Protein AF-A0A9J6FBR8-F1 (afdb_monomer)

Mean predicted aligned error: 10.44 Å

Radius of gyration: 24.08 Å; Cα contacts (8 Å, |Δi|>4): 358; chains: 1; bounding box: 57×40×66 Å

Nearest PDB structures (foldseek):
  4nsp-assembly1_A  TM=4.304E-01  e=4.623E-02  Homo sapiens
  8wwc-assembly1_C  TM=2.914E-01  e=7.484E-02  synthetic construct
  6ozj-assembly1_A  TM=3.968E-01  e=1.846E-01  Mus musculus
  4pht-assembly3_Z  TM=5.207E-01  e=9.964E-01  Vibrio vulnificus CMCP6
  3zyy-assembly1_X  TM=3.516E-01  e=2.650E-01  Carboxydothermus hydrogenoformans

Foldseek 3Di:
DDPDPPLVVQLVQLVVVLVVQLQPQQEWEKAWDAFVPQLQKIKIFIAGSPPLDTPDIDMGGHNDRLLRQLLNVLVSQLRPPHAEYEYQQPSSVVCVVVVNHDPVSVVSVDPVRGHPDDHYYDHHHPPNDNPDDDGDSSNVSNVVVRHVVSCPPDPPPVPDDPPDDPPDDHDQDDPVSVVVRVQVVLQPDDQDDPPDDPVVNVQNSCVSNVNHDALVNCCVVPVVVRVDRDD

Solvent-accessible surface area (backbone atoms only — not comparable to full-atom values): 13214 Å² total; per-residue (Å²): 117,58,84,72,77,59,59,66,62,40,42,53,48,36,52,52,53,47,64,72,33,40,78,32,79,32,24,33,19,36,21,52,24,70,27,85,98,36,76,47,28,29,16,24,18,25,16,29,40,42,72,59,43,80,74,50,70,52,74,48,80,43,74,47,67,55,56,43,38,35,34,19,54,32,55,45,42,53,44,79,66,29,45,34,39,37,33,52,54,63,66,26,54,48,26,62,75,69,71,60,66,54,73,76,30,51,71,57,63,36,80,94,40,50,45,98,50,87,58,44,80,43,85,38,59,68,89,58,80,68,83,75,94,81,66,86,57,42,61,56,50,10,45,52,48,5,47,57,57,49,51,79,79,61,76,85,53,93,83,65,78,80,72,74,74,78,79,83,64,52,81,72,84,47,72,69,50,44,52,48,49,59,47,57,77,41,49,79,55,83,78,68,59,90,86,48,53,71,68,59,39,48,51,53,52,24,55,34,66,74,63,56,90,40,42,54,56,42,25,71,76,40,46,90,82,29,83,55,58,74,130

InterPro domains:
  IPR012337 Ribonuclease H-like superfamily [SSF53098] (18-148)

Structure (mmCIF, N/CA/C/O backbone):
data_AF-A0A9J6FBR8-F1
#
_entry.id   AF-A0A9J6FBR8-F1
#
loop_
_atom_site.group_PDB
_atom_site.id
_atom_site.type_symbol
_atom_site.label_atom_id
_atom_site.label_alt_id
_atom_site.label_comp_id
_atom_site.label_asym_id
_atom_site.label_entity_id
_atom_site.label_seq_id
_atom_site.pdbx_PDB_ins_code
_atom_site.Cartn_x
_atom_site.Cartn_y
_atom_site.Cartn_z
_atom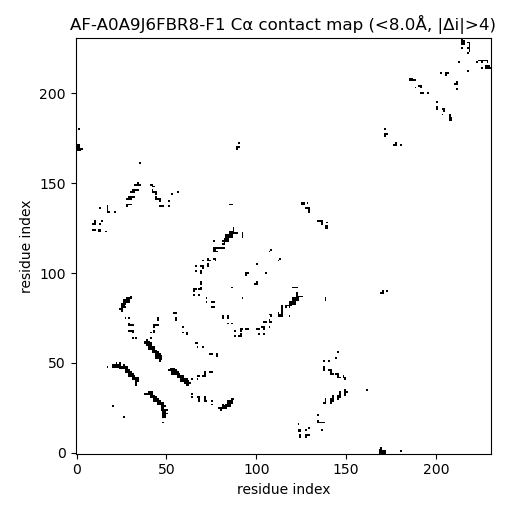_site.occupancy
_atom_site.B_iso_or_equiv
_atom_site.auth_seq_id
_atom_site.auth_comp_id
_atom_site.auth_asym_id
_atom_site.auth_atom_id
_atom_site.pdbx_PDB_model_num
ATOM 1 N N . MET A 1 1 ? 11.076 -0.217 -10.301 1.00 47.75 1 MET A N 1
ATOM 2 C CA . MET A 1 1 ? 10.394 1.039 -9.923 1.00 47.75 1 MET A CA 1
ATOM 3 C C . MET A 1 1 ? 9.786 1.623 -11.182 1.00 47.75 1 MET A C 1
ATOM 5 O O . MET A 1 1 ? 10.542 1.908 -12.102 1.00 47.75 1 MET A O 1
ATOM 9 N N . HIS A 1 2 ? 8.462 1.728 -11.270 1.00 46.81 2 HIS A N 1
ATOM 10 C CA . HIS A 1 2 ? 7.805 2.354 -12.417 1.00 46.81 2 HIS A CA 1
ATOM 11 C C . HIS A 1 2 ? 7.454 3.812 -12.080 1.00 46.81 2 HIS A C 1
ATOM 13 O O . HIS A 1 2 ? 6.849 4.066 -11.042 1.00 46.81 2 HIS A O 1
ATOM 19 N N . LEU A 1 3 ? 7.807 4.750 -12.966 1.00 52.56 3 LEU A N 1
ATOM 20 C CA . LEU A 1 3 ? 7.263 6.114 -13.002 1.00 52.56 3 LEU A CA 1
ATOM 21 C C . LEU A 1 3 ? 5.795 6.033 -13.424 1.00 52.56 3 LEU A C 1
ATOM 23 O O . LEU A 1 3 ? 5.514 5.906 -14.606 1.00 52.56 3 LEU A O 1
ATOM 27 N N . ASP A 1 4 ? 4.881 5.922 -12.465 1.00 59.00 4 ASP A N 1
ATOM 28 C CA . ASP A 1 4 ? 3.419 6.045 -12.586 1.00 59.00 4 ASP A CA 1
ATOM 29 C C . ASP A 1 4 ? 2.822 6.018 -14.014 1.00 59.00 4 ASP A C 1
ATOM 31 O O . ASP A 1 4 ? 2.411 7.037 -14.565 1.00 59.00 4 ASP A O 1
ATOM 35 N N . ALA A 1 5 ? 2.718 4.825 -14.617 1.00 61.69 5 ALA A N 1
ATOM 36 C CA . ALA A 1 5 ? 2.013 4.658 -15.889 1.00 61.69 5 ALA A CA 1
ATOM 37 C C . ALA A 1 5 ? 0.523 4.983 -15.721 1.00 61.69 5 ALA A C 1
ATOM 39 O O . ALA A 1 5 ? -0.111 4.581 -14.741 1.00 61.69 5 ALA A O 1
ATOM 40 N N . ASN A 1 6 ? -0.056 5.615 -16.745 1.00 74.19 6 ASN A N 1
ATOM 41 C CA . ASN A 1 6 ? -1.478 5.955 -16.838 1.00 74.19 6 ASN A CA 1
ATOM 42 C C . ASN A 1 6 ? -1.996 6.831 -15.673 1.00 74.19 6 ASN A C 1
ATOM 44 O O . ASN A 1 6 ? -2.926 6.414 -14.967 1.00 74.19 6 ASN A O 1
ATOM 48 N N . PRO A 1 7 ? -1.441 8.042 -15.470 1.00 77.19 7 PRO A N 1
ATOM 49 C CA . PRO A 1 7 ? -1.840 8.930 -14.375 1.00 77.19 7 PRO A CA 1
ATOM 50 C C . PRO A 1 7 ? -3.340 9.253 -14.402 1.00 77.19 7 PRO A C 1
ATOM 52 O O . PRO A 1 7 ? -4.002 9.197 -13.369 1.00 77.19 7 PRO A O 1
ATOM 55 N N . GLU A 1 8 ? -3.919 9.467 -15.585 1.00 80.31 8 GLU A N 1
ATOM 56 C CA . GLU A 1 8 ? -5.352 9.742 -15.749 1.00 80.31 8 GLU A CA 1
ATOM 57 C C . GLU A 1 8 ? -6.233 8.567 -15.317 1.00 80.31 8 GLU A C 1
ATOM 59 O O . GLU A 1 8 ? -7.215 8.745 -14.598 1.00 80.31 8 GLU A O 1
ATOM 64 N N . ARG A 1 9 ? -5.870 7.334 -15.698 1.00 81.81 9 ARG A N 1
ATOM 65 C CA . ARG A 1 9 ? -6.624 6.134 -15.296 1.00 81.81 9 ARG A CA 1
ATOM 66 C C . ARG A 1 9 ? -6.554 5.925 -13.789 1.00 81.81 9 ARG A C 1
ATOM 68 O O . ARG A 1 9 ? -7.549 5.533 -13.180 1.00 81.81 9 ARG A O 1
ATOM 75 N N . ARG A 1 10 ? -5.391 6.185 -13.186 1.00 82.00 10 ARG A N 1
ATOM 76 C CA . ARG A 1 10 ? -5.206 6.127 -11.732 1.00 82.00 10 ARG A CA 1
ATOM 77 C C . ARG A 1 10 ? -6.048 7.181 -11.029 1.00 82.00 10 ARG A C 1
ATOM 79 O O . ARG A 1 10 ? -6.769 6.834 -10.100 1.00 82.00 10 ARG A O 1
ATOM 86 N N . LEU A 1 11 ? -6.025 8.419 -11.512 1.00 83.69 11 LEU A N 1
ATOM 87 C CA . LEU A 1 11 ? -6.832 9.503 -10.965 1.00 83.69 11 LEU A CA 1
ATOM 88 C C . LEU A 1 11 ? -8.328 9.179 -11.048 1.00 83.69 11 LEU A C 1
ATOM 90 O O . LEU A 1 11 ? -9.036 9.270 -10.049 1.00 83.69 11 LEU A O 1
ATOM 94 N N . SER A 1 12 ? -8.808 8.732 -12.209 1.00 85.75 12 SER A N 1
ATOM 95 C CA . SER A 1 12 ? -10.204 8.324 -12.404 1.00 85.75 12 SER A CA 1
ATOM 96 C C . SER A 1 12 ? -10.604 7.164 -11.492 1.00 85.75 12 SER A C 1
ATOM 98 O O . SER A 1 12 ? -11.685 7.185 -10.905 1.00 85.75 12 SER A O 1
ATOM 100 N N . ARG A 1 13 ? -9.723 6.171 -11.305 1.00 87.25 13 ARG A N 1
ATOM 101 C CA . ARG A 1 13 ? -9.958 5.064 -10.368 1.00 87.25 13 ARG A CA 1
ATOM 102 C C . ARG A 1 13 ? -10.023 5.545 -8.919 1.00 87.25 13 ARG A C 1
ATOM 104 O O . ARG A 1 13 ? -10.924 5.123 -8.201 1.00 87.25 13 ARG A O 1
ATOM 111 N N . ALA A 1 14 ? -9.094 6.400 -8.497 1.00 87.38 14 ALA A N 1
ATOM 112 C CA . ALA A 1 14 ? -9.086 6.960 -7.150 1.00 87.38 14 ALA A CA 1
ATOM 113 C C . ALA A 1 14 ? -10.366 7.763 -6.886 1.00 87.38 14 ALA A C 1
ATOM 115 O O . ALA A 1 14 ? -11.057 7.489 -5.912 1.00 87.38 14 ALA A O 1
ATOM 116 N N . LYS A 1 15 ? -10.764 8.642 -7.818 1.00 86.75 15 LYS A N 1
ATOM 117 C CA . LYS A 1 15 ? -12.042 9.375 -7.766 1.00 86.75 15 LYS A CA 1
ATOM 118 C C . LYS A 1 15 ? -13.238 8.440 -7.600 1.00 86.75 15 LYS A C 1
ATOM 120 O O . LYS A 1 15 ? -14.076 8.665 -6.730 1.00 86.75 15 LYS A O 1
ATOM 125 N N . ALA A 1 16 ? -13.316 7.394 -8.423 1.00 89.44 16 ALA A N 1
ATOM 126 C CA . ALA A 1 16 ? -14.427 6.450 -8.391 1.00 89.44 16 ALA A CA 1
ATOM 127 C C . ALA A 1 16 ? -14.511 5.697 -7.055 1.00 89.44 16 ALA A C 1
ATOM 129 O O . ALA A 1 16 ? -15.592 5.604 -6.479 1.00 89.44 16 ALA A O 1
ATOM 130 N N . LEU A 1 17 ? -13.380 5.198 -6.544 1.00 91.31 17 LEU A N 1
ATOM 131 C CA . LEU A 1 17 ? -13.331 4.459 -5.280 1.00 91.31 17 LEU A CA 1
ATOM 132 C C . LEU A 1 17 ? -13.612 5.361 -4.077 1.00 91.31 17 LEU A C 1
ATOM 134 O O . LEU A 1 17 ? -14.418 4.990 -3.229 1.00 91.31 17 LEU A O 1
ATOM 138 N N . THR A 1 18 ? -13.022 6.557 -4.027 1.00 89.19 18 THR A N 1
ATOM 139 C CA . THR A 1 18 ? -13.299 7.520 -2.955 1.00 89.19 18 THR A CA 1
ATOM 140 C C . THR A 1 18 ? -14.775 7.893 -2.940 1.00 89.19 18 THR A C 1
ATOM 142 O O . THR A 1 18 ? -15.405 7.811 -1.894 1.00 89.19 18 THR A O 1
ATOM 145 N N . LYS A 1 19 ? -15.382 8.186 -4.097 1.00 89.69 19 LYS A N 1
ATOM 146 C CA . LYS A 1 19 ? -16.825 8.458 -4.177 1.00 89.69 19 LYS A CA 1
ATOM 147 C C . LYS A 1 19 ? -17.678 7.262 -3.740 1.00 89.69 19 LYS A C 1
ATOM 149 O O . LYS A 1 19 ? -18.692 7.457 -3.081 1.00 89.69 19 LYS A O 1
ATOM 154 N N . MET A 1 20 ? -17.283 6.042 -4.109 1.00 91.75 20 MET A N 1
ATOM 155 C CA . MET A 1 20 ? -18.020 4.815 -3.785 1.00 91.75 20 MET A CA 1
ATOM 156 C C . MET A 1 20 ? -18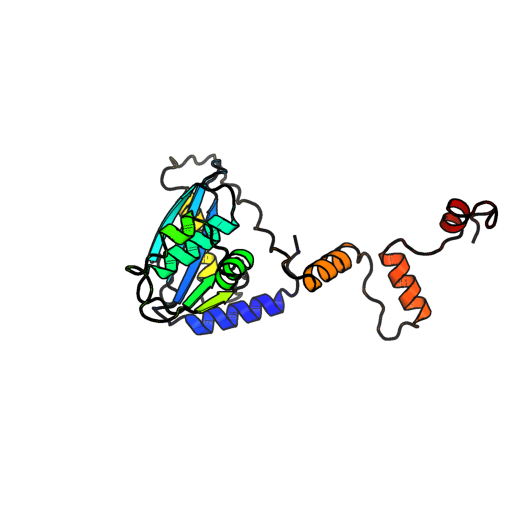.087 4.549 -2.276 1.00 91.75 20 MET A C 1
ATOM 158 O O . MET A 1 20 ? -19.121 4.090 -1.798 1.00 91.75 20 MET A O 1
ATOM 162 N N . TYR A 1 21 ? -17.011 4.839 -1.539 1.00 91.56 21 TYR A N 1
ATOM 163 C CA . TYR A 1 21 ? -16.899 4.523 -0.110 1.00 91.56 21 TYR A CA 1
ATOM 164 C C . TYR A 1 21 ? -16.986 5.745 0.818 1.00 91.56 21 TYR A C 1
ATOM 166 O O . TYR A 1 21 ? -16.943 5.578 2.033 1.00 91.56 21 TYR A O 1
ATOM 174 N N . ALA A 1 22 ? -17.172 6.956 0.281 1.00 86.75 22 ALA A N 1
ATOM 175 C CA . ALA A 1 22 ? -17.213 8.213 1.042 1.00 86.75 22 ALA A CA 1
ATOM 176 C C . ALA A 1 22 ? -18.274 8.268 2.155 1.00 86.75 22 ALA A C 1
ATOM 178 O O . ALA A 1 22 ? -18.199 9.134 3.014 1.00 86.75 22 ALA A O 1
ATOM 179 N N . GLN A 1 23 ? -19.290 7.406 2.117 1.00 88.06 23 GLN A N 1
ATOM 180 C CA . GLN A 1 23 ? -20.367 7.356 3.114 1.00 88.06 23 GLN A CA 1
ATOM 181 C C . GLN A 1 23 ? -20.470 5.981 3.791 1.00 88.06 23 GLN A C 1
ATOM 183 O O . GLN A 1 23 ? -21.437 5.719 4.499 1.00 88.06 23 GLN A O 1
ATOM 188 N N . ASP A 1 24 ? -19.501 5.083 3.571 1.00 92.50 24 ASP A N 1
ATOM 189 C CA . ASP A 1 24 ? -19.500 3.754 4.184 1.00 92.50 24 ASP A CA 1
ATOM 190 C C . ASP A 1 24 ? -18.760 3.793 5.537 1.00 92.50 24 ASP A C 1
ATOM 192 O O . ASP A 1 24 ? -17.527 3.891 5.566 1.00 92.50 24 ASP A O 1
ATOM 196 N N . PRO A 1 25 ? -19.468 3.698 6.684 1.00 92.44 25 PRO A N 1
ATOM 197 C CA . PRO A 1 25 ? -18.836 3.714 8.005 1.00 92.44 25 PRO A CA 1
ATOM 198 C C . PRO A 1 25 ? -18.001 2.454 8.290 1.00 92.44 25 PRO A C 1
ATOM 200 O O . PRO A 1 25 ? -17.237 2.431 9.259 1.00 92.44 25 PRO A O 1
ATOM 203 N N . SER A 1 26 ? -18.152 1.416 7.462 1.00 94.75 26 SER A N 1
ATOM 204 C CA . SER A 1 26 ? -17.438 0.140 7.554 1.00 94.75 26 SER A CA 1
ATOM 205 C C . SER A 1 26 ? -16.281 0.029 6.552 1.00 94.75 26 SER A C 1
ATOM 207 O O . SER A 1 26 ? -15.675 -1.042 6.426 1.00 94.75 26 SER A O 1
ATOM 209 N N . ALA A 1 27 ? -15.976 1.117 5.834 1.00 95.44 27 ALA A N 1
ATOM 210 C CA . ALA A 1 27 ? -14.833 1.219 4.941 1.00 95.44 27 ALA A CA 1
ATOM 211 C C . ALA A 1 27 ? -13.672 1.979 5.600 1.00 95.44 27 ALA A C 1
ATOM 213 O O . ALA A 1 27 ? -13.856 3.046 6.198 1.00 95.44 27 ALA A O 1
ATOM 214 N N . TYR A 1 28 ? -12.461 1.438 5.455 1.00 96.00 28 TYR A N 1
ATOM 215 C CA . TYR A 1 28 ? -11.248 1.981 6.065 1.00 96.00 28 TYR A CA 1
ATOM 216 C C . TYR A 1 28 ? -10.119 2.167 5.054 1.00 96.00 28 TYR A C 1
ATOM 218 O O . TYR A 1 28 ? -9.854 1.274 4.253 1.00 96.00 28 TYR A O 1
ATOM 226 N N . TYR A 1 29 ? -9.428 3.303 5.130 1.00 95.69 29 TYR A N 1
ATOM 227 C CA . TYR A 1 29 ? -8.141 3.531 4.473 1.00 95.69 29 TYR A CA 1
ATOM 228 C C . TYR A 1 29 ? -7.005 3.142 5.416 1.00 95.69 29 TYR A C 1
ATOM 230 O O . TYR A 1 29 ? -7.100 3.372 6.624 1.00 95.69 29 TYR A O 1
ATOM 238 N N . VAL A 1 30 ? -5.936 2.566 4.874 1.00 96.44 30 VAL A N 1
ATOM 239 C CA . VAL A 1 30 ? -4.765 2.152 5.655 1.00 96.44 30 VAL A CA 1
ATOM 240 C C . VAL A 1 30 ? -3.475 2.600 4.989 1.00 96.44 30 VAL A C 1
ATOM 242 O O . VAL A 1 30 ? -3.366 2.529 3.768 1.00 96.44 30 VAL A O 1
ATOM 245 N N . ASP A 1 31 ? -2.507 3.016 5.802 1.00 95.19 31 ASP A N 1
ATOM 246 C CA . ASP A 1 31 ? -1.133 3.284 5.365 1.00 95.19 31 ASP A CA 1
ATOM 247 C C . ASP A 1 31 ? -0.130 3.014 6.502 1.00 95.19 31 ASP A C 1
ATOM 249 O O . ASP A 1 31 ? -0.487 2.984 7.692 1.00 95.19 31 ASP A O 1
ATOM 253 N N . ALA A 1 32 ? 1.135 2.817 6.123 1.00 94.38 32 ALA A N 1
ATOM 254 C CA . ALA A 1 32 ? 2.262 2.699 7.034 1.00 94.38 32 ALA A CA 1
ATOM 255 C C . ALA A 1 32 ? 3.433 3.626 6.660 1.00 94.38 32 ALA A C 1
ATOM 257 O O . ALA A 1 32 ? 3.964 3.583 5.551 1.00 94.38 32 ALA A O 1
ATOM 258 N N . ALA A 1 33 ? 3.960 4.370 7.630 1.00 92.25 33 ALA A N 1
ATOM 259 C CA . ALA A 1 33 ? 5.089 5.278 7.443 1.00 92.25 33 ALA A CA 1
ATOM 260 C C . ALA A 1 33 ? 6.312 4.853 8.279 1.00 92.25 33 ALA A C 1
ATOM 262 O O . ALA A 1 33 ? 6.162 4.541 9.462 1.00 92.25 33 ALA A O 1
ATOM 263 N N . PRO A 1 34 ? 7.533 4.848 7.713 1.00 91.62 34 PRO A N 1
ATOM 264 C CA . PRO A 1 34 ? 8.747 4.543 8.469 1.00 91.62 34 PRO A CA 1
ATOM 265 C C . PRO A 1 34 ? 9.074 5.658 9.468 1.00 91.62 34 PRO A C 1
ATOM 267 O O . PRO A 1 34 ? 8.899 6.839 9.168 1.00 91.62 34 PRO A O 1
ATOM 270 N N . TYR A 1 35 ? 9.611 5.302 10.635 1.00 89.25 35 TYR A N 1
ATOM 271 C CA . TYR A 1 35 ? 10.106 6.292 11.592 1.00 89.25 35 TYR A CA 1
ATOM 272 C C . TYR A 1 35 ? 11.394 6.960 11.075 1.00 89.25 35 TYR A C 1
ATOM 274 O O . TYR A 1 35 ? 12.361 6.263 10.745 1.00 89.25 35 TYR A O 1
ATOM 282 N N . PRO A 1 36 ? 11.478 8.304 11.075 1.00 83.44 36 PRO A N 1
ATOM 283 C CA . PRO A 1 36 ? 12.715 9.001 10.746 1.00 83.44 36 PRO A CA 1
ATOM 284 C C . PRO A 1 36 ? 13.865 8.565 11.664 1.00 83.44 36 PRO A C 1
ATOM 286 O O . PRO A 1 36 ? 13.743 8.576 12.889 1.00 83.44 36 PRO A O 1
ATOM 289 N N . GLY A 1 37 ? 14.992 8.158 11.074 1.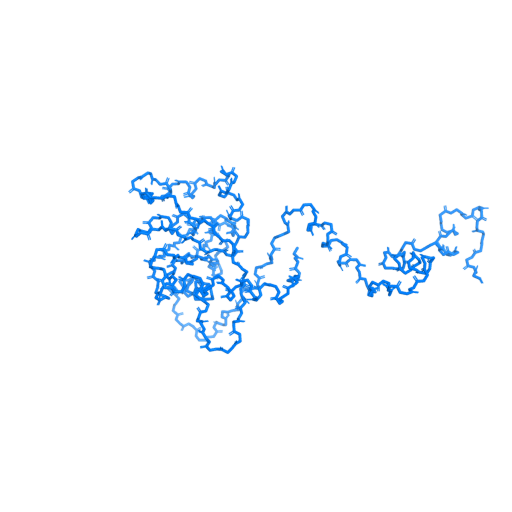00 81.00 37 GLY A N 1
ATOM 290 C CA . GLY A 1 37 ? 16.177 7.720 11.821 1.00 81.00 37 GLY A CA 1
ATOM 291 C C . GLY A 1 37 ? 16.047 6.369 12.541 1.00 81.00 37 GLY A C 1
ATOM 292 O O . GLY A 1 37 ? 16.967 5.995 13.264 1.00 81.00 37 GLY A O 1
ATOM 293 N N . ARG A 1 38 ? 14.946 5.624 12.353 1.00 84.88 38 ARG A N 1
ATOM 294 C CA . ARG A 1 38 ? 14.773 4.249 12.852 1.00 84.88 38 ARG A CA 1
ATOM 295 C C . ARG A 1 38 ? 14.345 3.326 11.706 1.00 84.88 38 ARG A C 1
ATOM 297 O O . ARG A 1 38 ? 13.149 3.185 11.455 1.00 84.88 38 ARG A O 1
ATOM 304 N N . PRO A 1 39 ? 15.302 2.708 10.990 1.00 82.06 39 PRO A N 1
ATOM 305 C CA . PRO A 1 39 ? 15.012 1.933 9.780 1.00 82.06 39 PRO A CA 1
ATOM 306 C C . PRO A 1 39 ? 14.226 0.640 10.048 1.00 82.06 39 PRO A C 1
ATOM 308 O O . PRO A 1 39 ? 13.715 0.029 9.114 1.00 82.06 39 PRO A O 1
ATOM 311 N N . ASP A 1 40 ? 14.137 0.216 11.307 1.00 91.12 40 ASP A N 1
ATOM 312 C CA . ASP A 1 40 ? 13.474 -0.998 11.770 1.00 91.12 40 ASP A CA 1
ATOM 313 C C . ASP A 1 40 ? 12.110 -0.727 12.425 1.00 91.12 40 ASP A C 1
ATOM 315 O O . ASP A 1 40 ? 11.597 -1.591 13.136 1.00 91.12 40 ASP A O 1
ATOM 319 N N . ALA A 1 41 ? 11.508 0.448 12.220 1.00 92.12 41 ALA A N 1
ATOM 320 C CA . ALA A 1 41 ? 10.228 0.799 12.824 1.00 92.12 41 ALA A CA 1
ATOM 321 C C . ALA A 1 41 ? 9.304 1.552 11.863 1.00 92.12 41 ALA A C 1
ATOM 323 O O . ALA A 1 41 ? 9.726 2.454 11.141 1.00 92.12 41 ALA A O 1
ATOM 324 N N . TYR A 1 42 ? 8.011 1.235 11.935 1.00 94.69 42 TYR A N 1
ATOM 325 C CA . TYR A 1 42 ? 6.945 1.890 11.181 1.00 94.69 42 TYR A CA 1
ATOM 326 C C . TYR A 1 42 ? 5.791 2.286 12.100 1.00 94.69 42 TYR A C 1
ATOM 328 O O . TYR A 1 42 ? 5.448 1.553 13.032 1.00 94.69 42 TYR A O 1
ATOM 336 N N . ALA A 1 43 ? 5.193 3.440 11.829 1.00 95.69 43 ALA A N 1
ATOM 337 C CA . ALA A 1 43 ? 3.893 3.841 12.339 1.00 95.69 43 ALA A CA 1
ATOM 338 C C . ALA A 1 43 ? 2.815 3.445 11.327 1.00 95.69 43 ALA A C 1
ATOM 340 O O . ALA A 1 43 ? 3.037 3.484 10.121 1.00 95.69 43 ALA A O 1
ATOM 341 N N . VAL A 1 44 ? 1.652 3.056 11.825 1.00 96.56 44 VAL A N 1
ATOM 342 C CA . VAL A 1 44 ? 0.537 2.537 11.035 1.00 96.56 44 VAL A CA 1
ATOM 343 C C . VAL A 1 44 ? -0.721 3.301 11.413 1.00 96.56 44 VAL A C 1
ATOM 345 O O . VAL A 1 44 ? -0.967 3.509 12.605 1.00 96.56 44 VAL A O 1
ATOM 348 N N . ALA A 1 45 ? -1.520 3.686 10.419 1.00 96.56 45 ALA A N 1
ATOM 349 C CA . ALA A 1 45 ? -2.780 4.394 10.611 1.00 96.56 45 ALA A CA 1
ATOM 350 C C . ALA A 1 45 ? -3.937 3.683 9.901 1.00 96.56 45 ALA A C 1
ATOM 352 O O . ALA A 1 45 ? -3.791 3.177 8.789 1.00 96.56 45 ALA A O 1
ATOM 353 N N . VAL A 1 46 ? -5.103 3.689 10.549 1.00 97.06 46 VAL A N 1
ATOM 354 C CA . VAL A 1 46 ? -6.379 3.261 9.970 1.00 97.06 46 VAL A CA 1
ATOM 355 C C . VAL A 1 46 ? -7.351 4.430 10.050 1.00 97.06 46 VAL A C 1
ATOM 357 O O . VAL A 1 46 ? -7.688 4.882 11.146 1.00 97.06 46 VAL A O 1
ATOM 360 N N . ILE A 1 47 ? -7.814 4.907 8.901 1.00 95.50 47 ILE A N 1
ATOM 361 C CA . ILE A 1 47 ? -8.702 6.065 8.769 1.00 95.50 47 ILE A CA 1
ATOM 362 C C . ILE A 1 47 ? -10.088 5.612 8.312 1.00 95.50 47 ILE A C 1
ATOM 364 O O . ILE A 1 47 ? -10.217 4.760 7.436 1.00 95.50 47 ILE A O 1
ATOM 368 N N . SER A 1 48 ? -11.145 6.183 8.886 1.00 94.81 48 SER A N 1
ATOM 369 C CA . SER A 1 48 ? -12.516 5.952 8.420 1.00 94.81 48 SER A CA 1
ATOM 370 C C . SER A 1 48 ? -12.771 6.633 7.083 1.00 94.81 48 SER A C 1
ATOM 372 O O . SER A 1 48 ? -12.592 7.841 6.974 1.00 94.81 48 SER A O 1
ATOM 374 N N . ALA A 1 49 ? -13.265 5.889 6.092 1.00 92.25 49 ALA A N 1
ATOM 375 C CA . ALA A 1 49 ? -13.624 6.468 4.800 1.00 92.25 49 ALA A CA 1
ATOM 376 C C . ALA A 1 49 ? -14.793 7.461 4.897 1.00 92.25 49 ALA A C 1
ATOM 378 O O . ALA A 1 49 ? -14.804 8.456 4.182 1.00 92.25 49 ALA A O 1
ATOM 379 N N . ALA A 1 50 ? -15.750 7.209 5.798 1.00 91.31 50 ALA A N 1
ATOM 380 C CA . ALA A 1 50 ? -16.918 8.068 5.978 1.00 91.31 50 ALA A CA 1
ATOM 381 C C . ALA A 1 50 ? -16.611 9.400 6.677 1.00 91.31 50 ALA A C 1
ATOM 383 O O . ALA A 1 50 ? -17.248 10.408 6.383 1.00 91.31 50 ALA A O 1
ATOM 384 N N . THR A 1 51 ? -15.678 9.409 7.636 1.00 90.25 51 THR A N 1
ATOM 385 C CA . THR A 1 51 ? -15.447 10.586 8.492 1.00 90.25 51 THR A CA 1
ATOM 386 C C . THR A 1 51 ? -14.071 11.222 8.340 1.00 90.25 51 THR A C 1
ATOM 388 O O . THR A 1 51 ? -13.857 12.284 8.913 1.00 90.25 51 THR A O 1
ATOM 391 N N . GLY A 1 52 ? -13.114 10.566 7.676 1.00 89.00 52 GLY A N 1
ATOM 392 C CA . GLY A 1 52 ? -11.699 10.966 7.684 1.00 89.00 52 GLY A CA 1
ATOM 393 C C . GLY A 1 52 ? -11.009 10.794 9.046 1.00 89.00 52 GLY A C 1
ATOM 394 O O . GLY A 1 52 ? -9.810 10.991 9.189 1.00 89.00 52 GLY A O 1
ATOM 395 N N . ALA A 1 53 ? -11.731 10.367 10.085 1.00 92.12 53 ALA A N 1
ATOM 396 C CA . ALA A 1 53 ? -11.165 10.284 11.426 1.00 92.12 53 ALA A CA 1
ATOM 397 C C . ALA A 1 53 ? -10.244 9.066 11.591 1.00 92.12 53 ALA A C 1
ATOM 399 O O . ALA A 1 53 ? -10.549 7.962 11.121 1.00 92.12 53 ALA A O 1
ATOM 400 N N . LEU A 1 54 ? -9.168 9.250 12.361 1.00 95.12 54 LEU A N 1
ATOM 401 C CA . LEU A 1 54 ? -8.316 8.164 12.839 1.00 95.12 54 LEU A CA 1
ATOM 402 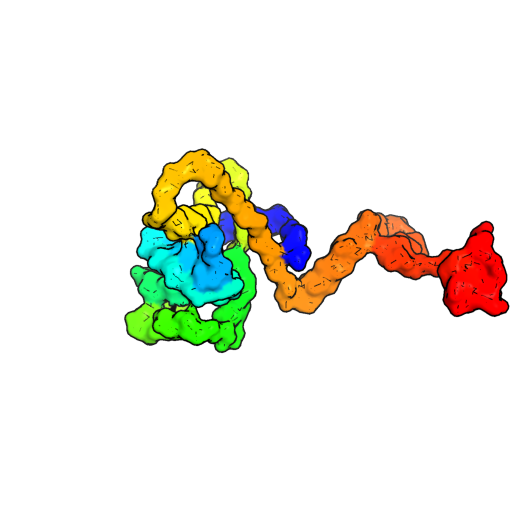C C . LEU A 1 54 ? -9.130 7.188 13.697 1.00 95.12 54 LEU A C 1
ATOM 404 O O . LEU A 1 54 ? -9.636 7.549 14.758 1.00 95.12 54 LEU A O 1
ATOM 408 N N . LYS A 1 55 ? -9.235 5.937 13.244 1.00 95.44 55 LYS A N 1
ATOM 409 C CA . LYS A 1 55 ? -9.908 4.851 13.970 1.00 95.44 55 LYS A CA 1
ATOM 410 C C . LYS A 1 55 ? -8.968 4.157 14.935 1.00 95.44 55 LYS A C 1
ATOM 412 O O . LYS A 1 55 ? -9.316 3.929 16.086 1.00 95.44 55 LYS A O 1
ATOM 417 N N . THR A 1 56 ? -7.774 3.827 14.463 1.00 96.00 56 THR A N 1
ATOM 418 C CA . THR A 1 56 ? -6.738 3.215 15.288 1.00 96.00 56 THR A CA 1
ATOM 419 C C . THR A 1 56 ? -5.366 3.438 14.669 1.00 96.00 56 THR A C 1
ATOM 421 O O . THR A 1 56 ? -5.238 3.748 13.483 1.00 96.00 56 THR A O 1
ATOM 424 N N . ALA A 1 57 ? -4.338 3.283 15.490 1.00 96.56 57 ALA A N 1
ATOM 425 C CA . ALA A 1 57 ? -2.950 3.397 15.095 1.00 96.56 57 ALA A CA 1
ATOM 426 C C . ALA A 1 57 ? -2.096 2.407 15.880 1.00 96.56 57 ALA A C 1
ATOM 428 O O . ALA A 1 57 ? -2.434 2.024 17.001 1.00 96.56 57 ALA A O 1
ATOM 429 N N . ALA A 1 58 ? -0.959 2.036 15.309 1.00 95.50 58 ALA A N 1
ATOM 430 C CA . ALA A 1 58 ? 0.003 1.165 15.964 1.00 95.50 58 ALA A CA 1
ATOM 431 C C . ALA A 1 58 ? 1.427 1.464 15.494 1.00 95.50 58 ALA A C 1
ATOM 433 O O . ALA A 1 58 ? 1.644 2.166 14.507 1.00 95.50 58 ALA A O 1
ATOM 434 N N . SER A 1 59 ? 2.395 0.887 16.198 1.00 94.44 59 SER A N 1
ATOM 435 C CA . SER A 1 59 ? 3.786 0.845 15.765 1.00 94.44 59 SER A CA 1
ATOM 436 C C . SER A 1 59 ? 4.201 -0.608 15.592 1.00 94.44 59 SER A C 1
ATOM 438 O O . SER A 1 59 ? 3.881 -1.454 16.429 1.00 94.44 59 SER A O 1
ATOM 440 N N . ILE A 1 60 ? 4.947 -0.895 14.533 1.00 94.75 60 ILE A N 1
ATOM 441 C CA . ILE A 1 60 ? 5.529 -2.212 14.292 1.00 94.75 60 ILE A CA 1
ATOM 442 C C . ILE A 1 60 ? 7.031 -2.086 14.077 1.00 94.75 60 ILE A C 1
ATOM 444 O O . ILE A 1 60 ? 7.500 -1.179 13.393 1.00 94.75 60 ILE A O 1
ATOM 448 N N . ARG A 1 61 ? 7.790 -3.019 14.661 1.00 94.25 61 ARG A N 1
ATOM 449 C CA . ARG A 1 61 ? 9.209 -3.181 14.355 1.00 94.25 61 ARG A CA 1
ATOM 450 C C . ARG A 1 61 ? 9.381 -4.069 13.128 1.00 94.25 61 ARG A C 1
ATOM 452 O O . ARG A 1 61 ? 9.029 -5.246 13.161 1.00 94.25 61 ARG A O 1
ATOM 459 N N . THR A 1 62 ? 9.887 -3.498 12.046 1.00 92.88 62 THR A N 1
ATOM 460 C CA . THR A 1 62 ? 10.240 -4.193 10.809 1.00 92.88 62 THR A CA 1
ATOM 461 C C . THR A 1 62 ? 11.113 -3.295 9.940 1.00 92.88 62 THR A C 1
ATOM 463 O O . THR A 1 62 ? 10.960 -2.079 9.957 1.00 92.88 62 THR A O 1
ATOM 466 N N . THR A 1 63 ? 11.991 -3.891 9.140 1.00 90.81 63 THR A N 1
ATOM 467 C CA . THR A 1 63 ? 12.728 -3.205 8.068 1.00 90.81 63 THR A CA 1
ATOM 468 C C . THR A 1 63 ? 12.004 -3.284 6.720 1.00 90.81 63 THR A C 1
ATOM 470 O O . THR A 1 63 ? 12.424 -2.662 5.746 1.00 90.81 63 THR A O 1
ATOM 473 N N . HIS A 1 64 ? 10.902 -4.038 6.635 1.00 90.94 64 HIS A N 1
ATOM 474 C CA . HIS A 1 64 ? 10.181 -4.296 5.393 1.00 90.94 64 HIS A CA 1
ATOM 475 C C . HIS A 1 64 ? 8.887 -3.482 5.318 1.00 90.94 64 HIS A C 1
ATOM 477 O O . HIS A 1 64 ? 7.916 -3.795 6.005 1.00 90.94 64 HIS A O 1
ATOM 483 N N . THR A 1 65 ? 8.829 -2.509 4.403 1.00 91.75 65 THR A N 1
ATOM 484 C CA . THR A 1 65 ? 7.625 -1.691 4.166 1.00 91.75 65 THR A CA 1
ATOM 485 C C . THR A 1 65 ? 6.395 -2.552 3.894 1.00 91.75 65 THR A C 1
ATOM 487 O O . THR A 1 65 ? 5.366 -2.356 4.520 1.00 91.75 65 THR A O 1
ATOM 490 N N . THR A 1 66 ? 6.509 -3.579 3.045 1.00 93.19 66 THR A N 1
ATOM 491 C CA . THR A 1 66 ? 5.398 -4.493 2.729 1.00 93.19 66 THR A CA 1
ATOM 492 C C . THR A 1 66 ? 4.782 -5.139 3.968 1.00 93.19 66 THR A C 1
ATOM 494 O O . THR A 1 66 ? 3.568 -5.280 4.038 1.00 93.19 66 THR A O 1
ATOM 497 N N . LEU A 1 67 ? 5.608 -5.509 4.951 1.00 95.12 67 LEU A N 1
ATOM 498 C CA . LEU A 1 67 ? 5.129 -6.109 6.192 1.00 95.12 67 LEU A CA 1
ATOM 499 C C . LEU A 1 67 ? 4.363 -5.075 7.023 1.00 95.12 67 LEU A C 1
ATOM 501 O O . LEU A 1 67 ? 3.305 -5.389 7.558 1.00 95.12 67 LEU A O 1
ATOM 505 N N . ALA A 1 68 ? 4.860 -3.839 7.099 1.00 95.50 68 ALA A N 1
ATOM 506 C CA . ALA A 1 68 ? 4.152 -2.757 7.777 1.00 95.50 68 ALA A CA 1
ATOM 507 C C . ALA A 1 68 ? 2.786 -2.463 7.123 1.00 95.50 68 ALA A C 1
ATOM 509 O O . ALA A 1 68 ? 1.796 -2.296 7.831 1.00 95.50 68 ALA A O 1
ATOM 510 N N . GLU A 1 69 ? 2.711 -2.496 5.791 1.00 95.44 69 GLU A N 1
ATOM 511 C CA . GLU A 1 69 ? 1.456 -2.352 5.037 1.00 95.44 69 GLU A CA 1
ATOM 512 C C . GLU A 1 69 ? 0.489 -3.527 5.268 1.00 95.44 69 GLU A C 1
ATOM 514 O O . GLU A 1 69 ? -0.708 -3.331 5.474 1.00 95.44 69 GLU A O 1
ATOM 519 N N . GLU A 1 70 ? 0.987 -4.769 5.288 1.00 96.25 70 GLU A N 1
ATOM 520 C CA . GLU A 1 70 ? 0.171 -5.935 5.658 1.00 96.25 70 GLU A CA 1
ATOM 521 C C . GLU A 1 70 ? -0.398 -5.799 7.069 1.00 96.25 70 GLU A C 1
ATOM 523 O O . GLU A 1 70 ? -1.567 -6.098 7.316 1.00 96.25 70 GLU A O 1
ATOM 528 N N . PHE A 1 71 ? 0.438 -5.349 8.000 1.00 96.75 71 PHE A N 1
ATOM 529 C CA . PHE A 1 71 ? 0.044 -5.121 9.377 1.00 96.75 71 PHE A CA 1
ATOM 530 C C . PHE A 1 71 ? -1.028 -4.030 9.479 1.00 96.75 71 PHE A C 1
ATOM 532 O O . PHE A 1 71 ? -1.943 -4.165 10.287 1.00 96.75 71 PHE A O 1
ATOM 539 N N . ALA A 1 72 ? -0.975 -2.998 8.632 1.00 96.81 72 ALA A N 1
ATOM 540 C CA . ALA A 1 72 ? -2.012 -1.974 8.529 1.00 96.81 72 ALA A CA 1
ATOM 541 C C . ALA A 1 72 ? -3.368 -2.554 8.106 1.00 96.81 72 ALA A C 1
ATOM 543 O O . ALA A 1 72 ? -4.386 -2.284 8.747 1.00 96.81 72 ALA A O 1
ATOM 544 N N . ILE A 1 73 ? -3.375 -3.426 7.094 1.00 96.75 73 ILE A N 1
ATOM 545 C CA . ILE A 1 73 ? -4.581 -4.148 6.664 1.00 96.75 73 ILE A CA 1
ATOM 546 C C . ILE A 1 73 ? -5.115 -5.030 7.803 1.00 96.75 73 ILE A C 1
ATOM 548 O O . ILE A 1 73 ? -6.306 -4.984 8.111 1.00 96.75 73 ILE A O 1
ATOM 552 N N . ALA A 1 74 ? -4.250 -5.799 8.470 1.00 95.50 74 ALA A N 1
ATOM 553 C CA . ALA A 1 74 ? -4.657 -6.636 9.600 1.00 95.50 74 ALA A CA 1
ATOM 554 C C . ALA A 1 74 ? -5.220 -5.815 10.765 1.00 95.50 74 ALA A C 1
ATOM 556 O O . ALA A 1 74 ? -6.226 -6.195 11.360 1.00 95.50 74 ALA A O 1
ATOM 557 N N . LEU A 1 75 ? -4.609 -4.670 11.074 1.00 95.81 75 LEU A N 1
ATOM 558 C CA . LEU A 1 75 ? -5.091 -3.763 12.106 1.00 95.81 75 LEU A CA 1
ATOM 559 C C . LEU A 1 75 ? -6.490 -3.236 11.768 1.00 95.81 75 LEU A C 1
ATOM 561 O O . LEU A 1 75 ? -7.355 -3.235 12.641 1.00 95.81 75 LEU A O 1
ATOM 565 N N . ALA A 1 76 ? -6.754 -2.867 10.513 1.00 95.62 76 ALA A N 1
ATOM 566 C CA . ALA A 1 76 ? -8.084 -2.439 10.084 1.00 95.62 76 ALA A CA 1
ATOM 567 C C . ALA A 1 76 ? -9.141 -3.548 10.188 1.00 95.62 76 ALA A C 1
ATOM 569 O O . ALA A 1 76 ? -10.279 -3.262 10.551 1.00 95.62 76 ALA A O 1
ATOM 570 N N . LEU A 1 77 ? -8.783 -4.817 9.953 1.00 94.25 77 LEU A N 1
ATOM 571 C CA . LEU A 1 77 ? -9.707 -5.946 10.146 1.00 94.25 77 LEU A CA 1
ATOM 572 C C . LEU A 1 77 ? -10.204 -6.070 11.594 1.00 94.25 77 LEU A C 1
ATOM 574 O O . LEU A 1 77 ? -11.310 -6.554 11.808 1.00 94.25 77 LEU A O 1
ATOM 578 N N . THR A 1 78 ? -9.426 -5.596 12.573 1.00 93.00 78 THR A N 1
ATOM 579 C CA . THR A 1 78 ? -9.835 -5.600 13.989 1.00 93.00 78 THR A CA 1
ATOM 580 C C . THR A 1 78 ? -10.823 -4.495 14.360 1.00 93.00 78 THR A C 1
ATOM 582 O O . THR A 1 78 ? -11.343 -4.492 15.475 1.00 93.00 78 THR A O 1
ATOM 585 N N . GLN A 1 79 ? -11.073 -3.540 13.460 1.00 92.62 79 GLN A N 1
ATOM 586 C CA . GLN A 1 79 ? -11.957 -2.404 13.709 1.00 92.62 79 GLN A CA 1
ATOM 587 C C . GLN A 1 79 ? -13.358 -2.727 13.201 1.00 92.62 79 GLN A C 1
ATOM 589 O O . GLN A 1 79 ? -13.597 -2.755 12.002 1.00 92.62 79 GLN A O 1
ATOM 594 N N . LEU A 1 80 ? -14.293 -3.006 14.108 1.00 89.69 80 LEU A N 1
ATOM 595 C CA . LEU A 1 80 ? -15.650 -3.400 13.736 1.00 89.69 80 LEU A CA 1
ATOM 596 C C . LEU A 1 80 ? -16.603 -2.192 13.706 1.00 89.69 80 LEU A C 1
ATOM 598 O O . LEU A 1 80 ? -16.523 -1.341 14.594 1.00 89.69 80 LEU A O 1
ATOM 602 N N . PRO A 1 81 ? -17.553 -2.140 12.754 1.00 90.94 81 PRO A N 1
ATOM 603 C CA . PRO A 1 81 ? -17.720 -3.049 11.614 1.00 90.94 81 PRO A CA 1
ATOM 604 C C . PRO A 1 81 ? -16.682 -2.799 10.501 1.00 90.94 81 PRO A C 1
ATOM 606 O O . PRO A 1 81 ? -16.434 -1.657 10.141 1.00 90.94 81 PRO A O 1
ATOM 609 N N . CYS A 1 82 ? -16.132 -3.864 9.905 1.00 92.56 82 CYS A N 1
ATOM 610 C CA . CYS A 1 82 ? -15.233 -3.780 8.746 1.00 92.56 82 CYS A CA 1
ATOM 611 C C . CYS A 1 82 ? -15.801 -4.589 7.580 1.00 92.56 82 CYS A C 1
ATOM 613 O O . CYS A 1 82 ? -15.942 -5.809 7.674 1.00 92.56 82 CYS A O 1
ATOM 615 N N . THR A 1 83 ? -16.131 -3.911 6.483 1.00 94.88 83 THR A N 1
ATOM 616 C CA . THR A 1 83 ? -16.604 -4.531 5.235 1.00 94.88 83 THR A CA 1
ATOM 617 C C . THR A 1 83 ? -15.667 -4.246 4.073 1.00 94.88 83 THR A C 1
ATOM 619 O O . THR A 1 83 ? -15.621 -5.047 3.141 1.00 94.88 83 THR A O 1
ATOM 622 N N . THR A 1 84 ? -14.912 -3.146 4.118 1.00 95.88 84 THR A N 1
ATOM 623 C CA . THR A 1 84 ? -14.007 -2.746 3.040 1.00 95.88 84 THR A CA 1
ATOM 624 C C . THR A 1 84 ? -12.714 -2.162 3.598 1.00 95.88 84 THR A C 1
ATOM 626 O O . THR A 1 84 ? -12.734 -1.308 4.478 1.00 95.88 84 THR A O 1
ATOM 629 N N . ILE A 1 85 ? -11.579 -2.573 3.036 1.00 96.12 85 ILE A N 1
ATOM 630 C CA . ILE A 1 85 ? -10.268 -1.978 3.303 1.00 96.12 85 ILE A CA 1
ATOM 631 C C . ILE A 1 85 ? -9.690 -1.462 1.987 1.00 96.12 85 ILE A C 1
ATOM 633 O O . ILE A 1 85 ? -9.648 -2.184 0.987 1.00 96.12 85 ILE A O 1
ATOM 637 N N . LEU A 1 86 ? -9.246 -0.211 1.996 1.00 95.44 86 LEU A N 1
ATOM 638 C CA . LEU A 1 86 ? -8.622 0.504 0.891 1.00 95.44 86 LEU A CA 1
ATOM 639 C C . LEU A 1 86 ? -7.136 0.680 1.217 1.00 95.44 86 LEU A C 1
ATOM 641 O O . LEU A 1 86 ? -6.792 1.313 2.211 1.00 95.44 86 LEU A O 1
ATOM 645 N N . SER A 1 87 ? -6.265 0.106 0.389 1.00 94.19 87 SER A N 1
ATOM 646 C CA . SER A 1 87 ? -4.807 0.214 0.526 1.00 94.19 87 SER A CA 1
ATOM 647 C C . SER A 1 87 ? -4.180 0.501 -0.832 1.00 94.19 87 SER A C 1
ATOM 649 O O . SER A 1 87 ? -4.650 0.002 -1.863 1.00 94.19 87 SER A O 1
ATOM 651 N N . ASP A 1 88 ? -3.103 1.278 -0.844 1.00 91.25 88 ASP A N 1
ATOM 652 C CA . ASP A 1 88 ? -2.315 1.526 -2.048 1.00 91.25 88 ASP A CA 1
ATOM 653 C C . ASP A 1 88 ? -1.137 0.560 -2.244 1.00 91.25 88 ASP A C 1
ATOM 655 O O . ASP A 1 88 ? -0.585 0.452 -3.350 1.00 91.25 88 ASP A O 1
ATOM 659 N N . SER A 1 89 ? -0.850 -0.264 -1.234 1.00 91.81 89 SER A N 1
ATOM 660 C CA . SER A 1 89 ? 0.164 -1.310 -1.284 1.00 91.81 89 SER A CA 1
ATOM 661 C C . SER A 1 89 ? -0.323 -2.544 -2.045 1.00 91.81 89 SER A C 1
ATOM 663 O O . SER A 1 89 ? -0.869 -3.503 -1.493 1.00 91.81 89 SER A O 1
ATOM 665 N N . ARG A 1 90 ? -0.058 -2.568 -3.359 1.00 90.31 90 ARG A N 1
ATOM 666 C CA . ARG A 1 90 ? -0.370 -3.722 -4.229 1.00 90.31 90 ARG A CA 1
ATOM 667 C C . ARG A 1 90 ? 0.216 -5.034 -3.710 1.00 90.31 90 ARG A C 1
ATOM 669 O O . ARG A 1 90 ? -0.415 -6.078 -3.842 1.00 90.31 90 ARG A O 1
ATOM 676 N N . LEU A 1 91 ? 1.427 -4.984 -3.157 1.00 91.50 91 LEU A N 1
ATOM 677 C CA . LEU A 1 91 ? 2.124 -6.178 -2.692 1.00 91.50 91 LEU A CA 1
ATOM 678 C C . LEU A 1 91 ? 1.534 -6.710 -1.378 1.00 91.50 91 LEU A C 1
ATOM 680 O O . LEU A 1 91 ? 1.413 -7.924 -1.235 1.00 91.50 91 LEU A O 1
ATOM 684 N N . ALA A 1 92 ? 1.108 -5.835 -0.460 1.00 94.12 92 ALA A N 1
ATOM 685 C CA . ALA A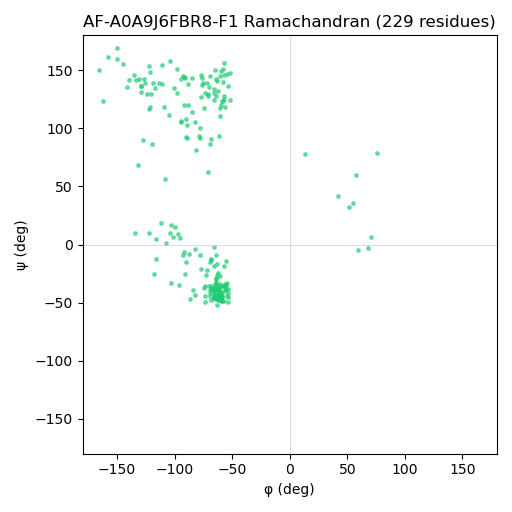 1 92 ? 0.403 -6.268 0.746 1.00 94.12 92 ALA A CA 1
ATOM 686 C C . ALA A 1 92 ? -0.946 -6.913 0.393 1.00 94.12 92 ALA A C 1
ATOM 688 O O . ALA A 1 92 ? -1.254 -8.002 0.872 1.00 94.12 92 ALA A O 1
ATOM 689 N N . ILE A 1 93 ? -1.701 -6.306 -0.532 1.00 94.38 93 ILE A N 1
ATOM 690 C CA . ILE A 1 93 ? -2.958 -6.876 -1.039 1.00 94.38 93 ILE A CA 1
ATOM 691 C C . ILE A 1 93 ? -2.737 -8.255 -1.661 1.00 94.38 93 ILE A C 1
ATOM 693 O O . ILE A 1 93 ? -3.487 -9.188 -1.372 1.00 94.38 93 ILE A O 1
ATOM 697 N N . LEU A 1 94 ? -1.697 -8.402 -2.485 1.00 92.69 94 LEU A N 1
ATOM 698 C CA . LEU A 1 94 ? -1.355 -9.684 -3.091 1.00 92.69 94 LEU A CA 1
ATOM 699 C C . LEU A 1 94 ? -1.053 -10.745 -2.026 1.00 92.69 94 LEU A C 1
ATOM 701 O O . LEU A 1 94 ? -1.577 -11.847 -2.121 1.00 92.69 94 LEU A O 1
ATOM 705 N N . ARG A 1 95 ? -0.271 -10.409 -0.994 1.00 94.31 95 ARG A N 1
ATOM 706 C CA . ARG A 1 95 ? 0.063 -11.344 0.092 1.00 94.31 95 ARG A CA 1
ATOM 707 C C . ARG A 1 95 ? -1.160 -11.807 0.878 1.00 94.31 95 ARG A C 1
ATOM 709 O O . ARG A 1 95 ? -1.236 -12.987 1.213 1.00 94.31 95 ARG A O 1
ATOM 716 N N . PHE A 1 96 ? -2.136 -10.927 1.112 1.00 93.81 96 PHE A N 1
ATOM 717 C CA . PHE A 1 96 ? -3.441 -11.326 1.651 1.00 93.81 96 PHE A CA 1
ATOM 718 C C . PHE A 1 96 ? -4.175 -12.282 0.704 1.00 93.81 96 PHE A C 1
ATOM 720 O O . PHE A 1 96 ? -4.654 -13.324 1.143 1.00 93.81 96 PHE A O 1
ATOM 727 N N . ALA A 1 97 ? -4.221 -11.970 -0.593 1.00 92.25 97 ALA A N 1
ATOM 728 C CA . ALA A 1 97 ? -4.903 -12.800 -1.586 1.00 92.25 97 ALA A CA 1
ATOM 729 C C . ALA A 1 97 ? -4.271 -14.194 -1.756 1.00 92.25 97 ALA A C 1
ATOM 731 O O . ALA A 1 97 ? -4.981 -15.160 -2.022 1.00 92.25 97 ALA A O 1
ATOM 732 N N . THR A 1 98 ? -2.952 -14.316 -1.584 1.00 92.62 98 THR A N 1
ATOM 733 C CA . THR A 1 98 ? -2.216 -15.586 -1.696 1.00 92.62 98 THR A CA 1
ATOM 734 C C . THR A 1 98 ? -1.993 -16.288 -0.355 1.00 92.62 98 THR A C 1
ATOM 736 O O . THR A 1 98 ? -1.281 -17.288 -0.316 1.00 92.62 98 THR A O 1
ATOM 739 N N . ASN A 1 99 ? -2.556 -15.772 0.744 1.00 90.88 99 ASN A N 1
ATOM 740 C CA . ASN A 1 99 ? -2.364 -16.285 2.105 1.00 90.88 99 ASN A CA 1
ATOM 741 C C . ASN A 1 99 ? -0.880 -16.385 2.537 1.00 90.88 99 ASN A C 1
ATOM 743 O O . ASN A 1 99 ? -0.473 -17.309 3.238 1.00 90.88 99 ASN A O 1
ATOM 747 N N . GLN A 1 100 ? -0.054 -15.430 2.101 1.00 93.25 100 GLN A N 1
ATOM 748 C CA . GLN A 1 100 ? 1.383 -15.343 2.396 1.00 93.25 100 GLN A CA 1
ATOM 749 C C . GLN A 1 100 ? 1.670 -14.194 3.371 1.00 93.25 100 GLN A C 1
ATOM 751 O O . GLN A 1 100 ? 2.428 -13.272 3.064 1.00 93.25 100 GLN A O 1
ATOM 756 N N . LEU A 1 101 ? 1.019 -14.227 4.534 1.00 93.25 101 LEU A N 1
ATOM 757 C CA . LEU A 1 101 ? 1.125 -13.177 5.547 1.00 93.25 101 LEU A CA 1
ATOM 758 C C . LEU A 1 101 ? 2.330 -13.378 6.464 1.00 93.25 101 LEU A C 1
ATOM 760 O O . LEU A 1 101 ? 2.654 -14.498 6.864 1.00 93.25 101 LEU A O 1
ATOM 764 N N . ALA A 1 102 ? 2.959 -12.274 6.861 1.00 93.44 102 ALA A N 1
ATOM 765 C CA . ALA A 1 102 ? 4.018 -12.317 7.859 1.00 93.44 102 ALA A CA 1
ATOM 766 C C . ALA A 1 102 ? 3.500 -12.781 9.243 1.00 93.44 102 ALA A C 1
ATOM 768 O O . ALA A 1 102 ? 2.371 -12.454 9.627 1.00 93.44 102 ALA A O 1
ATOM 769 N N . PRO A 1 103 ? 4.333 -13.450 10.070 1.00 92.75 103 PRO A N 1
ATOM 770 C CA . PRO A 1 103 ? 3.930 -13.894 11.408 1.00 92.75 103 PRO A CA 1
ATOM 771 C C . PRO A 1 103 ? 3.414 -12.769 12.318 1.00 92.75 103 PRO A C 1
ATOM 773 O O . PRO A 1 103 ? 2.495 -12.982 13.105 1.00 92.75 103 PRO A O 1
ATOM 776 N N . ALA A 1 104 ? 3.979 -11.562 12.209 1.00 91.50 104 ALA A N 1
ATOM 777 C CA . ALA A 1 104 ? 3.523 -10.398 12.972 1.00 91.50 104 ALA A CA 1
ATOM 778 C C . ALA A 1 104 ? 2.088 -9.982 12.599 1.00 91.50 104 ALA A C 1
ATOM 780 O O . ALA A 1 104 ? 1.299 -9.660 13.484 1.00 91.50 104 ALA A O 1
ATOM 781 N N . THR A 1 105 ? 1.743 -10.054 11.312 1.00 92.56 105 THR A N 1
ATOM 782 C CA . THR A 1 105 ? 0.401 -9.791 10.776 1.00 92.56 105 THR A CA 1
ATOM 783 C C . THR A 1 105 ? -0.597 -10.843 11.265 1.00 92.56 105 THR A C 1
ATOM 785 O O . THR A 1 105 ? -1.666 -10.503 11.771 1.00 92.56 105 THR A O 1
ATOM 788 N N . LEU A 1 106 ? -0.225 -12.128 11.209 1.00 90.75 106 LEU A N 1
ATOM 789 C CA . LEU A 1 106 ? -1.079 -13.239 11.653 1.00 90.75 106 LEU A CA 1
ATOM 790 C C . LEU A 1 106 ? -1.457 -13.154 13.137 1.00 90.75 106 LEU A C 1
ATOM 792 O O . LEU A 1 106 ? -2.575 -13.501 13.504 1.00 90.75 106 LEU A O 1
ATOM 796 N N . ARG A 1 107 ? -0.560 -12.645 13.992 1.00 89.62 107 ARG A N 1
ATOM 797 C CA . ARG A 1 107 ? -0.844 -12.440 15.425 1.00 89.62 107 ARG A CA 1
ATOM 798 C C . ARG A 1 107 ? -1.985 -11.454 15.684 1.00 89.62 107 ARG A C 1
ATOM 800 O O . ARG A 1 107 ? -2.601 -11.520 16.743 1.00 89.62 107 ARG A O 1
ATOM 807 N N . ILE A 1 108 ? -2.256 -10.539 14.754 1.00 89.25 108 ILE A N 1
ATOM 808 C CA . ILE A 1 108 ? -3.381 -9.602 14.853 1.00 89.25 108 ILE A CA 1
ATOM 809 C C . ILE A 1 108 ? -4.672 -10.236 14.350 1.00 89.25 108 ILE A C 1
ATOM 811 O O . ILE A 1 108 ? -5.719 -10.044 14.975 1.00 89.25 108 ILE A O 1
ATOM 815 N N . CYS A 1 109 ? -4.585 -11.012 13.268 1.00 82.81 109 CYS A N 1
ATOM 816 C CA . CYS A 1 109 ? -5.693 -11.727 12.637 1.00 82.81 109 CYS A CA 1
ATOM 817 C C . CYS A 1 109 ? -6.185 -12.904 13.501 1.00 82.81 109 CYS A C 1
ATOM 819 O O . CYS A 1 109 ? -6.111 -14.066 13.109 1.00 82.81 109 CYS A O 1
ATOM 821 N N . THR A 1 110 ? -6.682 -12.609 14.700 1.00 79.38 110 THR A N 1
ATOM 822 C CA . THR A 1 110 ? -7.264 -13.597 15.613 1.00 79.38 110 THR A CA 1
ATOM 823 C C . THR A 1 110 ? -8.775 -13.717 15.384 1.00 79.38 110 THR A C 1
ATOM 825 O O . THR A 1 110 ? -9.424 -12.700 15.127 1.00 79.38 110 THR A O 1
ATOM 828 N N . PRO A 1 111 ? -9.376 -14.920 15.508 1.00 71.12 111 PRO A N 1
ATOM 829 C CA . PRO A 1 111 ? -10.809 -15.123 15.262 1.00 71.12 111 PRO A CA 1
ATOM 830 C C . PRO A 1 111 ? -11.720 -14.229 16.112 1.00 71.12 111 PRO A C 1
ATOM 832 O O . PRO A 1 111 ? -12.752 -13.773 15.637 1.00 71.12 111 PRO A O 1
ATOM 835 N N . SER A 1 112 ? -11.316 -13.922 17.349 1.00 70.62 112 SER A N 1
ATOM 836 C CA . SER A 1 112 ? -12.064 -13.048 18.265 1.00 70.62 112 SER A CA 1
ATOM 837 C C . SER A 1 112 ? -12.093 -11.578 17.839 1.00 70.62 112 SER A C 1
ATOM 839 O O . SER A 1 112 ? -12.887 -10.804 18.367 1.00 70.62 112 SER A O 1
ATOM 841 N N . ARG A 1 113 ? -11.225 -11.185 16.904 1.00 71.31 113 ARG A N 1
ATOM 842 C CA . ARG A 1 113 ? -11.118 -9.826 16.360 1.00 71.31 113 ARG A CA 1
ATOM 843 C C . ARG A 1 113 ? -11.452 -9.772 14.871 1.00 71.31 113 ARG A C 1
ATOM 845 O O . ARG A 1 113 ? -11.285 -8.724 14.260 1.00 71.31 113 ARG A O 1
ATOM 852 N N . ALA A 1 114 ? -11.882 -10.886 14.283 1.00 72.19 114 ALA A N 1
ATOM 853 C CA . ALA A 1 114 ? -12.247 -10.943 12.879 1.00 72.19 114 ALA A CA 1
ATOM 854 C C . ALA A 1 114 ? -13.636 -10.318 12.657 1.00 72.19 114 ALA A C 1
ATOM 856 O O . ALA A 1 114 ? -14.522 -10.458 13.507 1.00 72.19 114 ALA A O 1
ATOM 857 N N . PRO A 1 115 ? -13.866 -9.653 11.513 1.00 76.38 115 PRO A N 1
ATOM 858 C CA . PRO A 1 115 ? -15.197 -9.191 11.166 1.00 76.38 115 PRO A CA 1
ATOM 859 C C . PRO A 1 115 ? -16.147 -10.377 11.001 1.00 76.38 115 PRO A C 1
ATOM 861 O O . PRO A 1 115 ? -15.800 -11.403 10.421 1.00 76.38 115 PRO A O 1
ATOM 864 N N . ALA A 1 116 ? -17.382 -10.213 11.481 1.00 71.75 116 ALA A N 1
ATOM 865 C CA . ALA A 1 116 ? -18.428 -11.231 11.355 1.00 71.75 116 ALA A CA 1
ATOM 866 C C . ALA A 1 116 ? -18.819 -11.518 9.890 1.00 71.75 116 ALA A C 1
ATOM 868 O O . ALA A 1 116 ? -19.463 -12.522 9.598 1.00 71.75 116 ALA A O 1
ATOM 869 N N . LYS A 1 117 ? -18.454 -10.620 8.967 1.00 79.88 117 LYS A N 1
ATOM 870 C CA . LYS A 1 117 ? -18.667 -10.742 7.523 1.00 79.88 117 LYS A CA 1
ATOM 871 C C . LYS A 1 117 ? -17.327 -10.668 6.800 1.00 79.88 117 LYS A C 1
ATOM 873 O O . LYS A 1 117 ? -16.393 -10.032 7.280 1.00 79.88 117 LYS A O 1
ATOM 878 N N . LEU A 1 118 ? -17.263 -11.272 5.616 1.00 86.56 118 LEU A N 1
ATOM 879 C CA . LEU A 1 118 ? -16.102 -11.166 4.738 1.00 86.56 118 LEU A CA 1
ATOM 880 C C . LEU A 1 118 ? -15.834 -9.691 4.389 1.00 86.56 118 LEU A C 1
ATOM 882 O O . LEU A 1 118 ? -16.708 -9.019 3.839 1.00 86.56 118 LEU A O 1
ATOM 886 N N . ALA A 1 119 ? -14.624 -9.212 4.681 1.00 91.50 119 ALA A N 1
ATOM 887 C CA . ALA A 1 119 ? -14.176 -7.880 4.291 1.00 91.50 119 ALA A CA 1
ATOM 888 C C . ALA A 1 119 ? -13.545 -7.904 2.890 1.00 91.50 119 ALA A C 1
ATOM 890 O O . ALA A 1 119 ? -12.766 -8.796 2.548 1.00 91.50 119 ALA A O 1
ATOM 891 N N . ARG A 1 120 ? -13.862 -6.902 2.070 1.00 95.19 120 ARG A N 1
ATOM 892 C CA . ARG A 1 120 ? -13.296 -6.698 0.737 1.00 95.19 120 ARG A CA 1
ATOM 893 C C . ARG A 1 120 ? -12.028 -5.860 0.826 1.00 95.19 120 ARG A C 1
ATOM 895 O O . ARG A 1 120 ? -12.076 -4.692 1.196 1.00 95.19 120 ARG A O 1
ATOM 902 N N . LEU A 1 121 ? -10.912 -6.412 0.374 1.00 95.50 121 LEU A N 1
ATOM 903 C CA . LEU A 1 121 ? -9.665 -5.671 0.218 1.00 95.50 121 LEU A CA 1
ATOM 904 C C . LEU A 1 121 ? -9.563 -5.101 -1.203 1.00 95.50 121 LEU A C 1
ATOM 906 O O . LEU A 1 121 ? -9.597 -5.850 -2.179 1.00 95.50 121 LEU A O 1
ATOM 910 N N . THR A 1 122 ? -9.464 -3.778 -1.334 1.00 94.81 122 THR A N 1
ATOM 911 C CA . THR A 1 122 ? -9.485 -3.080 -2.626 1.00 94.81 122 THR A CA 1
ATOM 912 C C . THR A 1 122 ? -8.242 -2.218 -2.810 1.00 94.81 122 THR A C 1
ATOM 914 O O . THR A 1 122 ? -7.916 -1.381 -1.973 1.00 94.81 122 THR A O 1
ATOM 917 N N . TRP A 1 123 ? -7.577 -2.383 -3.957 1.00 92.69 123 TRP A N 1
ATOM 918 C CA . TRP A 1 123 ? -6.435 -1.550 -4.322 1.00 92.69 123 TRP A CA 1
ATOM 919 C C . TRP A 1 123 ? -6.858 -0.163 -4.819 1.00 92.69 123 TRP A C 1
ATOM 921 O O . TRP A 1 123 ? -7.634 -0.053 -5.787 1.00 92.69 123 TRP A O 1
ATOM 931 N N . LEU A 1 124 ? -6.272 0.865 -4.204 1.00 88.62 124 LEU A N 1
ATOM 932 C CA . LEU A 1 124 ? -6.389 2.278 -4.552 1.00 88.62 124 LEU A CA 1
ATOM 933 C C . LEU A 1 124 ? -5.029 2.820 -5.041 1.00 88.62 124 LEU A C 1
ATOM 935 O O . LEU A 1 124 ? -3.999 2.497 -4.470 1.00 88.62 124 LEU A O 1
ATOM 939 N N . PRO A 1 125 ? -4.967 3.653 -6.086 1.00 83.31 125 PRO A N 1
ATOM 940 C CA . PRO A 1 125 ? -3.714 4.300 -6.472 1.00 83.31 125 PRO A CA 1
ATOM 941 C C . PRO A 1 125 ? -3.191 5.295 -5.418 1.00 83.31 125 PRO A C 1
ATOM 943 O O . PRO A 1 125 ? -3.920 6.204 -5.020 1.00 83.31 125 PRO A O 1
ATOM 946 N N . ALA A 1 126 ? -1.909 5.175 -5.054 1.00 75.38 126 ALA A N 1
ATOM 947 C CA . ALA A 1 126 ? -1.219 6.091 -4.138 1.00 75.38 126 ALA A CA 1
ATOM 948 C C . ALA A 1 126 ? -1.207 7.544 -4.647 1.00 75.38 126 ALA A C 1
ATOM 950 O O . ALA A 1 126 ? -1.166 7.758 -5.867 1.00 75.38 126 ALA A O 1
ATOM 951 N N . HIS A 1 127 ? -1.202 8.495 -3.699 1.00 64.75 127 HIS A N 1
ATOM 952 C CA . HIS A 1 127 ? -0.933 9.937 -3.867 1.00 64.75 127 HIS A CA 1
ATOM 953 C C . HIS A 1 127 ? -1.568 10.591 -5.103 1.00 64.75 127 HIS A C 1
ATOM 955 O O . HIS A 1 127 ? -0.948 11.380 -5.810 1.00 64.75 127 HIS A O 1
ATOM 961 N N . THR A 1 128 ? -2.818 10.240 -5.395 1.00 65.44 128 THR A N 1
ATOM 962 C CA . THR A 1 128 ? -3.594 10.936 -6.421 1.00 65.44 128 THR A CA 1
ATOM 963 C C . THR A 1 128 ? -4.323 12.088 -5.755 1.00 65.44 128 THR A C 1
ATOM 965 O O . THR A 1 128 ? -5.425 11.918 -5.223 1.00 65.44 128 THR A O 1
ATOM 968 N N . ASP A 1 129 ? -3.678 13.255 -5.755 1.00 63.72 129 ASP A N 1
ATOM 969 C CA . ASP A 1 129 ? -4.335 14.498 -5.374 1.00 63.72 129 ASP A CA 1
ATOM 970 C C . ASP A 1 129 ? -5.534 14.685 -6.294 1.00 63.72 129 ASP A C 1
ATOM 972 O O . ASP A 1 129 ? -5.424 14.627 -7.521 1.00 63.72 129 ASP A O 1
ATOM 976 N N . LEU A 1 130 ? -6.713 14.819 -5.697 1.00 60.28 130 LEU A N 1
ATOM 977 C CA . LEU A 1 130 ? -7.930 15.074 -6.443 1.00 60.28 130 LEU A CA 1
ATOM 978 C C . LEU A 1 130 ? -7.978 16.580 -6.710 1.00 60.28 130 LEU A C 1
ATOM 980 O O . LEU A 1 130 ? -8.251 17.334 -5.774 1.00 60.28 130 LEU A O 1
ATOM 984 N N . PRO A 1 131 ? -7.717 17.054 -7.946 1.00 47.56 131 PRO A N 1
ATOM 985 C CA . PRO A 1 131 ? -7.870 18.467 -8.235 1.00 47.56 131 PRO A CA 1
ATOM 986 C C . PRO A 1 131 ? -9.342 18.842 -8.038 1.00 47.56 131 PRO A C 1
ATOM 988 O O . PRO A 1 131 ? -10.234 18.167 -8.561 1.00 47.56 131 PRO A O 1
ATOM 991 N N . ASN A 1 132 ? -9.556 19.935 -7.305 1.00 44.22 132 ASN A N 1
ATOM 992 C CA . ASN A 1 132 ? -10.819 20.658 -7.142 1.00 44.22 132 ASN A CA 1
ATOM 993 C C . ASN A 1 132 ? -11.854 19.990 -6.213 1.00 44.22 132 ASN A C 1
ATOM 995 O O . ASN A 1 132 ? -12.831 19.410 -6.677 1.00 44.22 132 ASN A O 1
ATOM 999 N N . GLY A 1 133 ? -11.657 20.133 -4.895 1.00 51.81 133 GLY A N 1
ATOM 1000 C CA . GLY A 1 133 ? -12.700 20.407 -3.883 1.00 51.81 133 GLY A CA 1
ATOM 1001 C C . GLY A 1 133 ? -13.882 19.444 -3.674 1.00 51.81 133 GLY A C 1
ATOM 1002 O O . GLY A 1 133 ? -14.676 19.681 -2.772 1.00 51.81 133 GLY A O 1
ATOM 1003 N N . GLY A 1 134 ? -14.047 18.384 -4.466 1.00 52.88 134 GLY A N 1
ATOM 1004 C CA . GLY A 1 134 ? -15.293 17.607 -4.476 1.00 52.88 134 GLY A CA 1
ATOM 1005 C C . GLY A 1 134 ? -15.345 16.429 -3.504 1.00 52.88 134 GLY A C 1
ATOM 1006 O O . GLY A 1 134 ? -16.431 15.989 -3.130 1.00 52.88 134 GLY A O 1
ATOM 1007 N N . THR A 1 135 ? -14.203 15.861 -3.111 1.00 56.38 135 THR A N 1
ATOM 1008 C CA . THR A 1 135 ? -14.144 14.741 -2.156 1.00 56.38 135 THR A CA 1
ATOM 1009 C C . THR A 1 135 ? -12.726 14.638 -1.603 1.00 56.38 135 THR A C 1
ATOM 1011 O O . THR A 1 135 ? -11.778 14.534 -2.379 1.00 56.38 135 THR A O 1
ATOM 1014 N N . VAL A 1 136 ? -12.559 14.693 -0.280 1.00 64.75 136 VAL A N 1
ATOM 1015 C CA . VAL A 1 136 ? -11.249 14.502 0.361 1.00 64.75 136 VAL A CA 1
ATOM 1016 C C . VAL A 1 136 ? -10.808 13.060 0.117 1.00 64.75 136 VAL A C 1
ATOM 1018 O O . VAL A 1 136 ? -11.545 12.118 0.399 1.00 64.75 136 VAL A O 1
ATOM 1021 N N . ASN A 1 137 ? -9.622 12.871 -0.461 1.00 74.12 137 ASN A N 1
ATOM 1022 C CA . ASN A 1 137 ? -9.042 11.542 -0.602 1.00 74.12 137 ASN A CA 1
ATOM 1023 C C . ASN A 1 137 ? -8.423 11.131 0.739 1.00 74.12 137 ASN A C 1
ATOM 1025 O O . ASN A 1 137 ? -7.259 11.436 0.996 1.00 74.12 137 ASN A O 1
ATOM 1029 N N . SER A 1 138 ? -9.177 10.416 1.577 1.00 80.00 138 SER A N 1
ATOM 1030 C CA . SER A 1 138 ? -8.687 9.968 2.889 1.00 80.00 138 SER A CA 1
ATOM 1031 C C . SER A 1 138 ? -7.533 8.953 2.822 1.00 80.00 138 SER A C 1
ATOM 1033 O O . SER A 1 138 ? -6.976 8.605 3.857 1.00 80.00 138 SER A O 1
ATOM 1035 N N . ASN A 1 139 ? -7.087 8.527 1.631 1.00 83.75 139 ASN A N 1
ATOM 1036 C CA . ASN A 1 139 ? -5.795 7.844 1.485 1.00 83.75 139 ASN A CA 1
ATOM 1037 C C . ASN A 1 139 ? -4.610 8.781 1.750 1.00 83.75 139 ASN A C 1
ATOM 1039 O O . ASN A 1 139 ? -3.630 8.380 2.368 1.00 83.75 139 ASN A O 1
ATOM 1043 N N . VAL A 1 140 ? -4.705 10.040 1.306 1.00 84.44 140 VAL A N 1
ATOM 1044 C CA . VAL A 1 140 ? -3.694 11.066 1.611 1.00 84.44 140 VAL A CA 1
ATOM 1045 C C . VAL A 1 140 ? -3.694 11.355 3.109 1.00 84.44 140 VAL A C 1
ATOM 1047 O O . VAL A 1 140 ? -2.639 11.519 3.709 1.00 84.44 140 VAL A O 1
ATOM 1050 N N . GLU A 1 141 ? -4.872 11.351 3.729 1.00 86.44 141 GLU A N 1
ATOM 1051 C CA . GLU A 1 141 ? -5.026 11.499 5.176 1.00 86.44 141 GLU A CA 1
ATOM 1052 C C . GLU A 1 141 ? -4.459 10.305 5.952 1.00 86.44 141 GLU A C 1
ATOM 1054 O O . GLU A 1 141 ? -3.832 10.507 6.990 1.00 86.44 141 GLU A O 1
ATOM 1059 N N . ALA A 1 142 ? -4.606 9.076 5.445 1.00 88.62 142 ALA A N 1
ATOM 1060 C CA . ALA A 1 142 ? -3.983 7.892 6.033 1.00 88.62 142 ALA A CA 1
ATOM 1061 C C . ALA A 1 142 ? -2.453 7.993 6.026 1.00 88.62 142 ALA A C 1
ATOM 1063 O O . ALA A 1 142 ? -1.846 7.818 7.083 1.00 88.62 142 ALA A O 1
ATOM 1064 N N . ASP A 1 143 ? -1.844 8.370 4.897 1.00 90.00 143 ASP A N 1
ATOM 1065 C CA . ASP A 1 143 ? -0.391 8.581 4.803 1.00 90.00 143 ASP A CA 1
ATOM 1066 C C . ASP A 1 143 ? 0.090 9.759 5.659 1.00 90.00 143 ASP A C 1
ATOM 1068 O O . ASP A 1 143 ? 1.037 9.625 6.440 1.00 90.00 143 ASP A O 1
ATOM 1072 N N . ALA A 1 144 ? -0.604 10.898 5.606 1.00 88.31 144 ALA A N 1
ATOM 1073 C CA . ALA A 1 144 ? -0.286 12.053 6.439 1.00 88.31 144 ALA A CA 1
ATOM 1074 C C . ALA A 1 144 ? -0.369 11.708 7.933 1.00 88.31 144 ALA A C 1
ATOM 1076 O O . ALA A 1 144 ? 0.519 12.072 8.708 1.00 88.31 144 ALA A O 1
ATOM 1077 N N . THR A 1 145 ? -1.395 10.955 8.337 1.00 91.19 145 THR A N 1
ATOM 1078 C CA . THR A 1 145 ? -1.569 10.519 9.722 1.00 91.19 145 THR A CA 1
ATOM 1079 C C . THR A 1 145 ? -0.488 9.523 10.117 1.00 91.19 145 THR A C 1
ATOM 1081 O O . THR A 1 145 ? 0.156 9.724 11.144 1.00 91.19 145 THR A O 1
ATOM 1084 N N . ALA A 1 146 ? -0.211 8.497 9.306 1.00 91.12 146 ALA A N 1
ATOM 1085 C CA . ALA A 1 146 ? 0.866 7.542 9.560 1.00 91.12 146 ALA A CA 1
ATOM 1086 C C . ALA A 1 146 ? 2.209 8.259 9.764 1.00 91.12 146 ALA A C 1
ATOM 1088 O O . ALA A 1 146 ? 2.916 7.983 10.734 1.00 91.12 146 ALA A O 1
ATOM 1089 N N . ARG A 1 147 ? 2.523 9.255 8.930 1.00 89.94 147 ARG A N 1
ATOM 1090 C CA . ARG A 1 147 ? 3.727 10.085 9.079 1.00 89.94 147 ARG A CA 1
ATOM 1091 C C . ARG A 1 147 ? 3.697 10.938 10.341 1.00 89.94 147 ARG A C 1
ATOM 1093 O O . ARG A 1 147 ? 4.686 10.949 11.071 1.00 89.94 147 ARG A O 1
ATOM 1100 N N . ALA A 1 148 ? 2.587 11.601 10.654 1.00 88.69 148 ALA A N 1
ATOM 1101 C CA . ALA A 1 148 ? 2.461 12.406 11.872 1.00 88.69 148 ALA A CA 1
ATOM 1102 C C . ALA A 1 148 ? 2.674 11.565 13.146 1.00 88.69 148 ALA A C 1
ATOM 1104 O O . ALA A 1 148 ? 3.299 12.013 14.109 1.00 88.69 148 ALA A O 1
ATOM 1105 N N . LEU A 1 149 ? 2.231 10.305 13.131 1.00 89.69 149 LEU A N 1
ATOM 1106 C CA . LEU A 1 149 ? 2.416 9.351 14.227 1.00 89.69 149 LEU A CA 1
ATOM 1107 C C . LEU A 1 149 ? 3.887 8.972 14.472 1.00 89.69 149 LEU A C 1
ATOM 1109 O O . LEU A 1 149 ? 4.218 8.507 15.568 1.00 89.69 149 LEU A O 1
ATOM 1113 N N . THR A 1 150 ? 4.782 9.202 13.506 1.00 86.69 150 THR A N 1
ATOM 1114 C CA . THR A 1 150 ? 6.222 8.956 13.682 1.00 86.69 150 THR A CA 1
ATOM 1115 C C . THR A 1 150 ? 6.895 9.968 14.616 1.00 86.69 150 THR A C 1
ATOM 1117 O O . THR A 1 150 ? 7.903 9.650 15.246 1.00 86.69 150 THR A O 1
ATOM 1120 N N . SER A 1 151 ? 6.292 11.148 14.797 1.00 73.00 151 SER A N 1
ATOM 1121 C CA . SER A 1 151 ? 6.848 12.258 15.584 1.00 73.00 151 SER A CA 1
ATOM 1122 C C . SER A 1 151 ? 6.271 12.376 17.001 1.00 73.00 151 SER A C 1
ATOM 1124 O O . SER A 1 151 ? 6.490 13.389 17.659 1.00 73.00 151 SER A O 1
ATOM 1126 N N . ARG A 1 152 ? 5.580 11.347 17.520 1.00 61.94 152 ARG A N 1
ATOM 1127 C CA . ARG A 1 152 ? 4.878 11.374 18.829 1.00 61.94 152 ARG A CA 1
ATOM 1128 C C . ARG A 1 152 ? 5.736 11.753 20.054 1.00 61.94 152 ARG A C 1
ATOM 1130 O O . ARG A 1 152 ? 5.165 12.028 21.101 1.00 61.94 152 ARG A O 1
ATOM 1137 N N . ALA A 1 153 ? 7.067 11.751 19.948 1.00 53.72 153 ALA A N 1
ATOM 1138 C CA . ALA A 1 153 ? 7.988 12.067 21.047 1.00 53.72 153 ALA A CA 1
ATOM 1139 C C . ALA A 1 153 ? 9.134 13.023 20.659 1.00 53.72 153 ALA A C 1
ATOM 1141 O O . ALA A 1 153 ? 10.084 13.179 21.425 1.00 53.72 153 ALA A O 1
ATOM 1142 N N . ALA A 1 154 ? 9.098 13.633 19.471 1.00 51.97 154 ALA A N 1
ATOM 1143 C CA . ALA A 1 154 ? 10.131 14.591 19.102 1.00 51.97 154 ALA A CA 1
ATOM 1144 C C . ALA A 1 154 ? 9.891 15.899 19.870 1.00 51.97 154 ALA A C 1
ATOM 1146 O O . ALA A 1 154 ? 8.867 16.552 19.674 1.00 51.97 154 ALA A O 1
ATOM 1147 N N . VAL A 1 155 ? 10.836 16.293 20.732 1.00 47.81 155 VAL A N 1
ATOM 1148 C CA . VAL A 1 155 ? 10.972 17.702 21.125 1.00 47.81 155 VAL A CA 1
ATOM 1149 C C . VAL A 1 155 ? 11.035 18.484 19.819 1.00 47.81 155 VAL A C 1
ATOM 1151 O O . VAL A 1 155 ? 11.826 18.131 18.943 1.00 47.81 155 VAL A O 1
ATOM 1154 N N . HIS A 1 156 ? 10.141 19.457 19.652 1.00 45.09 156 HIS A N 1
ATOM 1155 C CA . HIS A 1 156 ? 10.055 20.263 18.443 1.00 45.09 156 HIS A CA 1
ATOM 1156 C C . HIS A 1 156 ? 11.382 21.009 18.268 1.00 45.09 156 HIS A C 1
ATOM 1158 O O . HIS A 1 156 ? 11.577 22.071 18.846 1.00 45.09 156 HIS A O 1
ATOM 1164 N N . ASP A 1 157 ? 12.312 20.432 17.513 1.00 50.91 157 ASP A N 1
ATOM 1165 C CA . ASP A 1 157 ? 13.548 21.089 17.120 1.00 50.91 157 ASP A CA 1
ATOM 1166 C C . ASP A 1 157 ? 13.268 21.823 15.801 1.00 50.91 157 ASP A C 1
ATOM 1168 O O . ASP A 1 157 ? 13.163 21.175 14.754 1.00 50.91 157 ASP A O 1
ATOM 1172 N N . PRO A 1 158 ? 13.086 23.157 15.825 1.00 52.91 158 PRO A N 1
ATOM 1173 C CA . PRO A 1 158 ? 12.737 23.937 14.640 1.00 52.91 158 PRO A CA 1
ATOM 1174 C C . PRO A 1 158 ? 13.830 23.917 13.559 1.00 52.91 158 PRO A C 1
ATOM 1176 O O . PRO A 1 158 ? 13.587 24.381 12.449 1.00 52.91 158 PRO A O 1
ATOM 1179 N N . THR A 1 159 ? 15.018 23.374 13.849 1.00 51.91 159 THR A N 1
ATOM 1180 C CA . THR A 1 159 ? 16.117 23.255 12.881 1.00 51.91 159 THR A CA 1
ATOM 1181 C C . THR A 1 159 ? 16.092 21.949 12.085 1.00 51.91 159 THR A C 1
ATOM 1183 O O . THR A 1 159 ? 16.745 21.842 11.043 1.00 51.91 159 THR A O 1
ATOM 1186 N N . ARG A 1 160 ? 15.322 20.946 12.527 1.00 50.41 160 ARG A N 1
ATOM 1187 C CA . ARG A 1 160 ? 15.297 19.625 11.898 1.00 50.41 160 ARG A CA 1
ATOM 1188 C C . ARG A 1 160 ? 14.227 19.590 10.812 1.00 50.41 160 ARG A C 1
ATOM 1190 O O . ARG A 1 160 ? 13.066 19.279 11.068 1.00 50.41 160 ARG A O 1
ATOM 1197 N N . SER A 1 161 ? 14.620 19.891 9.576 1.00 48.50 161 SER A N 1
ATOM 1198 C CA . SER A 1 161 ? 13.767 19.620 8.422 1.00 48.50 161 SER A CA 1
ATOM 1199 C C . SER A 1 161 ? 13.505 18.113 8.358 1.00 48.50 161 SER A C 1
ATOM 1201 O O . SER A 1 161 ? 14.404 17.306 8.116 1.00 48.50 161 SER A O 1
ATOM 1203 N N . VAL A 1 162 ? 12.264 17.705 8.632 1.00 52.50 162 VAL A N 1
ATOM 1204 C CA . VAL A 1 162 ? 11.815 16.341 8.346 1.00 52.50 162 VAL A CA 1
ATOM 1205 C C . VAL A 1 162 ? 11.750 16.247 6.828 1.00 52.50 162 VAL A C 1
ATOM 1207 O O . VAL A 1 162 ? 10.729 16.557 6.218 1.00 52.50 162 VAL A O 1
ATOM 1210 N N . GLN A 1 163 ? 12.877 15.909 6.200 1.00 52.09 163 GLN A N 1
ATOM 1211 C CA . GLN A 1 163 ? 12.899 15.599 4.779 1.00 52.09 163 GLN A CA 1
ATOM 1212 C C . GLN A 1 163 ? 11.895 14.473 4.558 1.00 52.09 163 GLN A C 1
ATOM 1214 O O . GLN A 1 163 ? 12.016 13.397 5.151 1.00 52.09 163 GLN A O 1
ATOM 1219 N N . GLN A 1 164 ? 10.871 14.747 3.748 1.00 52.94 164 GLN A N 1
ATOM 1220 C CA . GLN A 1 164 ? 9.943 13.709 3.336 1.00 52.94 164 GLN A CA 1
ATOM 1221 C C . GLN A 1 164 ? 10.766 12.611 2.656 1.00 52.94 164 GLN A C 1
ATOM 1223 O O . GLN A 1 164 ? 11.531 12.920 1.735 1.00 52.94 164 GLN A O 1
ATOM 1228 N N . PRO A 1 165 ? 10.660 11.348 3.105 1.00 55.16 165 PRO A N 1
ATOM 1229 C CA . PRO A 1 165 ? 11.285 10.263 2.378 1.00 55.16 165 PRO A CA 1
ATOM 1230 C C . PRO A 1 165 ? 10.750 10.272 0.938 1.00 55.16 165 PRO A C 1
ATOM 1232 O O . PRO A 1 165 ? 9.586 10.633 0.721 1.00 55.16 165 PRO A O 1
ATO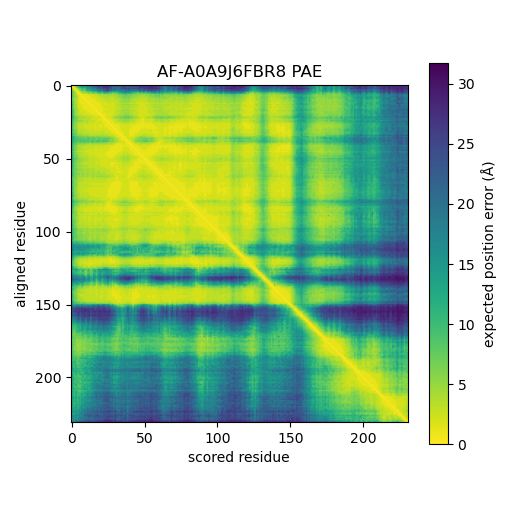M 1235 N N . PRO A 1 166 ? 11.583 9.908 -0.052 1.00 56.59 166 PRO A N 1
ATOM 1236 C CA . PRO A 1 166 ? 11.143 9.860 -1.437 1.00 56.59 166 PRO A CA 1
ATOM 1237 C C . PRO A 1 166 ? 9.895 8.970 -1.562 1.00 56.59 166 PRO A C 1
ATOM 1239 O O . PRO A 1 166 ? 9.764 7.993 -0.814 1.00 56.59 166 PRO A O 1
ATOM 1242 N N . PRO A 1 167 ? 8.975 9.289 -2.492 1.00 58.28 167 PRO A N 1
ATOM 1243 C CA . PRO A 1 167 ? 7.750 8.523 -2.671 1.00 58.28 167 PRO A CA 1
ATOM 1244 C C . PRO A 1 167 ? 8.067 7.040 -2.880 1.00 58.28 167 PRO A C 1
ATOM 1246 O O . PRO A 1 167 ? 8.991 6.684 -3.618 1.00 58.28 167 PRO A O 1
ATOM 1249 N N . LYS A 1 168 ? 7.293 6.167 -2.220 1.00 62.59 168 LYS A N 1
ATOM 1250 C CA . LYS A 1 168 ? 7.457 4.714 -2.328 1.00 62.59 168 LYS A CA 1
ATOM 1251 C C . LYS A 1 168 ? 7.262 4.315 -3.800 1.00 62.59 168 LYS A C 1
ATOM 1253 O O . LYS A 1 168 ? 6.184 4.549 -4.352 1.00 62.59 168 LYS A O 1
ATOM 1258 N N . PRO A 1 169 ? 8.256 3.703 -4.465 1.00 61.22 169 PRO A N 1
ATOM 1259 C CA . PRO A 1 169 ? 8.083 3.280 -5.844 1.00 61.22 169 PRO A CA 1
ATOM 1260 C C . PRO A 1 169 ? 7.032 2.172 -5.922 1.00 61.22 169 PRO A C 1
ATOM 1262 O O . PRO A 1 169 ? 7.077 1.201 -5.165 1.00 61.22 169 PRO A O 1
ATOM 1265 N N . THR A 1 170 ? 6.108 2.280 -6.878 1.00 67.06 170 THR A N 1
ATOM 1266 C CA . THR A 1 170 ? 5.106 1.232 -7.092 1.00 67.06 170 THR A CA 1
ATOM 1267 C C . THR A 1 170 ? 5.789 -0.073 -7.533 1.00 67.06 170 THR A C 1
ATOM 1269 O O . THR A 1 170 ? 6.603 -0.067 -8.471 1.00 67.06 170 THR A O 1
ATOM 1272 N N . PRO A 1 171 ? 5.513 -1.208 -6.858 1.00 68.62 171 PRO A N 1
ATOM 1273 C CA . PRO A 1 171 ? 6.106 -2.480 -7.233 1.00 68.62 171 PRO A CA 1
ATOM 1274 C C . PRO A 1 171 ? 5.484 -2.987 -8.538 1.00 68.62 171 PRO A C 1
ATOM 1276 O O . PRO A 1 171 ? 4.274 -2.899 -8.757 1.00 68.62 171 PRO A O 1
ATOM 1279 N N . VAL A 1 172 ? 6.340 -3.530 -9.401 1.00 76.75 172 VAL A N 1
ATOM 1280 C CA . VAL A 1 172 ? 5.976 -4.149 -10.677 1.00 76.75 172 VAL A CA 1
ATOM 1281 C C . VAL A 1 172 ? 5.828 -5.644 -10.403 1.00 76.75 172 VAL A C 1
ATOM 1283 O O . VAL A 1 172 ? 6.823 -6.303 -10.115 1.00 76.75 172 VAL A O 1
ATOM 1286 N N . LEU A 1 173 ? 4.595 -6.157 -10.376 1.00 78.50 173 LEU A N 1
ATOM 1287 C CA . LEU A 1 173 ? 4.308 -7.475 -9.789 1.00 78.50 173 LEU A CA 1
ATOM 1288 C C . LEU A 1 173 ? 4.109 -8.566 -10.835 1.00 78.50 173 LEU A C 1
ATOM 1290 O O . LEU A 1 173 ? 4.430 -9.725 -10.589 1.00 78.50 173 LEU A O 1
ATOM 1294 N N . THR A 1 174 ? 3.560 -8.214 -11.994 1.00 81.50 174 THR A N 1
ATOM 1295 C CA . THR A 1 174 ? 3.258 -9.194 -13.041 1.00 81.50 174 THR A CA 1
ATOM 1296 C C . THR A 1 174 ? 4.350 -9.233 -14.098 1.00 81.50 174 THR A C 1
ATOM 1298 O O . THR A 1 174 ? 4.981 -8.222 -14.402 1.00 81.50 174 THR A O 1
ATOM 1301 N N . TYR A 1 175 ? 4.524 -10.393 -14.733 1.00 82.56 175 TYR A N 1
ATOM 1302 C CA . TYR A 1 175 ? 5.452 -10.549 -15.855 1.00 82.56 175 TYR A CA 1
ATOM 1303 C C . TYR A 1 175 ? 5.202 -9.519 -16.971 1.00 82.56 175 TYR A C 1
ATOM 1305 O O . TYR A 1 175 ? 6.142 -8.919 -17.489 1.00 82.56 175 TYR A O 1
ATOM 1313 N N . GLY A 1 176 ? 3.932 -9.257 -17.299 1.00 85.44 176 GLY A N 1
ATOM 1314 C CA . GLY A 1 176 ? 3.556 -8.262 -18.305 1.00 85.44 176 GLY A CA 1
ATOM 1315 C C . GLY A 1 176 ? 3.984 -6.841 -17.932 1.00 85.44 176 GLY A C 1
ATOM 1316 O O . GLY A 1 176 ? 4.526 -6.129 -18.774 1.00 85.44 176 GLY A O 1
ATOM 1317 N N . GLU A 1 177 ? 3.807 -6.442 -16.671 1.00 82.62 177 GLU A N 1
ATOM 1318 C CA . GLU A 1 177 ? 4.267 -5.137 -16.187 1.00 82.62 177 GLU A CA 1
ATOM 1319 C C . GLU A 1 177 ? 5.796 -5.052 -16.135 1.00 82.62 177 GLU A C 1
ATOM 1321 O O . GLU A 1 177 ? 6.349 -3.999 -16.435 1.00 82.62 177 GLU A O 1
ATOM 1326 N N . ILE A 1 178 ? 6.488 -6.150 -15.803 1.00 84.00 178 ILE A N 1
ATOM 1327 C CA . ILE A 1 178 ? 7.956 -6.229 -15.835 1.00 84.00 178 ILE A CA 1
ATOM 1328 C C . ILE A 1 178 ? 8.451 -6.015 -17.265 1.00 84.00 178 ILE A C 1
ATOM 1330 O O . ILE A 1 178 ? 9.325 -5.181 -17.499 1.00 84.00 178 ILE A O 1
ATOM 1334 N N . LEU A 1 179 ? 7.860 -6.707 -18.241 1.00 84.69 179 LEU A N 1
ATOM 1335 C CA . LEU A 1 179 ? 8.185 -6.504 -19.650 1.00 84.69 179 LEU A CA 1
ATOM 1336 C C . LEU A 1 179 ? 7.873 -5.083 -20.118 1.00 84.69 179 LEU A C 1
ATOM 1338 O O . LEU A 1 179 ? 8.685 -4.500 -20.831 1.00 84.69 179 LEU A O 1
ATOM 1342 N N . ALA A 1 180 ? 6.717 -4.528 -19.746 1.00 82.88 180 ALA A N 1
ATOM 1343 C CA . ALA A 1 180 ? 6.357 -3.152 -20.077 1.00 82.88 180 ALA A CA 1
ATOM 1344 C C . ALA A 1 180 ? 7.376 -2.168 -19.496 1.00 82.88 180 ALA A C 1
ATOM 1346 O O . ALA A 1 180 ? 7.911 -1.349 -20.232 1.00 82.88 180 ALA A O 1
ATOM 1347 N N . TRP A 1 181 ? 7.753 -2.339 -18.228 1.00 81.12 181 TRP A N 1
ATOM 1348 C CA . TRP A 1 181 ? 8.785 -1.536 -17.582 1.00 81.12 181 TRP A CA 1
ATOM 1349 C C . TRP A 1 181 ? 10.123 -1.609 -18.323 1.00 81.12 181 TRP A C 1
ATOM 1351 O O . TRP A 1 181 ? 10.705 -0.573 -18.637 1.00 81.12 181 TRP A O 1
ATOM 1361 N N . TYR A 1 182 ? 10.595 -2.810 -18.667 1.00 82.44 182 TYR A N 1
ATOM 1362 C CA . TYR A 1 182 ? 11.824 -2.990 -19.447 1.00 82.44 182 TYR A CA 1
ATOM 1363 C C . TYR A 1 182 ? 11.737 -2.422 -20.869 1.00 82.44 182 TYR A C 1
ATOM 1365 O O . TYR A 1 182 ? 12.765 -2.085 -21.455 1.00 82.44 182 TYR A O 1
ATOM 1373 N N . ARG A 1 183 ? 10.543 -2.384 -21.468 1.00 80.38 183 ARG A N 1
ATOM 1374 C CA . ARG A 1 183 ? 10.318 -1.766 -22.781 1.00 80.38 183 ARG A CA 1
ATOM 1375 C C . ARG A 1 183 ? 10.356 -0.250 -22.665 1.00 80.38 183 ARG A C 1
ATOM 1377 O O . ARG A 1 183 ? 11.097 0.376 -23.409 1.00 80.38 183 ARG A O 1
ATOM 1384 N N . ASP A 1 184 ? 9.624 0.318 -21.713 1.00 79.12 184 ASP A N 1
ATOM 1385 C CA . ASP A 1 184 ? 9.516 1.764 -21.521 1.00 79.12 184 ASP A CA 1
ATOM 1386 C C . ASP A 1 184 ? 10.842 2.381 -21.066 1.00 79.12 184 ASP A C 1
ATOM 1388 O O . ASP A 1 184 ? 11.236 3.421 -21.578 1.00 79.12 184 ASP A O 1
ATOM 1392 N N . THR A 1 185 ? 11.594 1.707 -20.191 1.00 79.19 185 THR A N 1
ATOM 1393 C CA . THR A 1 185 ? 12.950 2.148 -19.801 1.00 79.19 185 THR A CA 1
ATOM 1394 C C . THR A 1 185 ? 13.945 2.135 -20.957 1.00 79.19 185 THR A C 1
ATOM 1396 O O . THR A 1 185 ? 14.865 2.948 -20.979 1.00 79.19 185 THR A O 1
ATOM 1399 N N . ARG A 1 186 ? 13.766 1.239 -21.933 1.00 77.38 186 ARG A N 1
ATOM 1400 C CA . ARG A 1 186 ? 14.585 1.190 -23.153 1.00 77.38 186 ARG A CA 1
ATOM 1401 C C . ARG A 1 186 ? 14.054 2.090 -24.267 1.00 77.38 186 ARG A C 1
ATOM 1403 O O . ARG A 1 186 ? 14.725 2.270 -25.277 1.00 77.38 186 ARG A O 1
ATOM 1410 N N . ARG A 1 187 ? 12.866 2.675 -24.113 1.00 76.12 187 ARG A N 1
ATOM 1411 C CA . ARG A 1 187 ? 12.221 3.480 -25.150 1.00 76.12 187 ARG A CA 1
ATOM 1412 C C . ARG A 1 187 ? 12.787 4.903 -25.167 1.00 76.12 187 ARG A C 1
ATOM 1414 O O . ARG A 1 187 ? 12.179 5.824 -24.633 1.00 76.12 187 ARG A O 1
ATOM 1421 N N . LYS A 1 188 ? 13.942 5.080 -25.819 1.00 78.56 188 LYS A N 1
ATOM 1422 C CA . LYS A 1 188 ? 14.567 6.401 -26.038 1.00 78.56 188 LYS A CA 1
ATOM 1423 C C . LYS A 1 188 ? 13.796 7.280 -27.031 1.00 78.56 188 LYS A C 1
ATOM 1425 O O . LYS A 1 188 ? 13.727 8.490 -26.853 1.00 78.56 188 LYS A O 1
ATOM 1430 N N . TYR A 1 189 ? 13.201 6.670 -28.057 1.00 80.69 189 TYR A N 1
ATOM 1431 C CA . TYR A 1 189 ? 12.450 7.352 -29.120 1.00 80.69 189 TYR A CA 1
ATOM 1432 C C . TYR A 1 189 ? 10.950 7.035 -29.032 1.00 80.69 189 TYR A C 1
ATOM 1434 O O . TYR A 1 189 ? 10.596 5.966 -28.526 1.00 80.69 189 TYR A O 1
A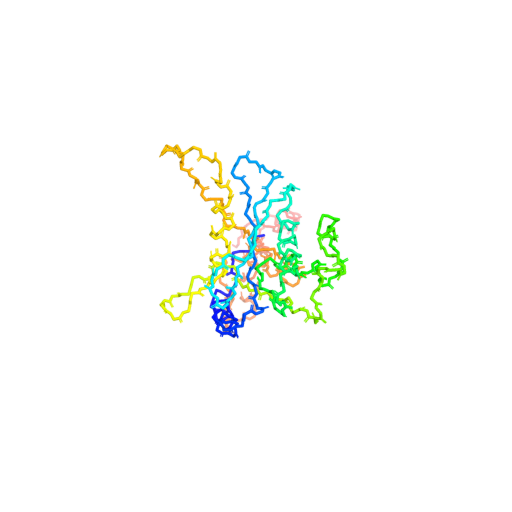TOM 1442 N N . PRO A 1 190 ? 10.053 7.905 -29.534 1.00 81.12 190 PRO A N 1
ATOM 1443 C CA . PRO A 1 190 ? 8.623 7.605 -29.593 1.00 81.12 190 PRO A CA 1
ATOM 1444 C C . PRO A 1 190 ? 8.339 6.317 -30.388 1.00 81.12 190 PRO A C 1
ATOM 1446 O O . PRO A 1 190 ? 9.157 5.907 -31.219 1.00 81.12 190 PRO A O 1
ATOM 1449 N N . PRO A 1 191 ? 7.199 5.645 -30.136 1.00 81.44 191 PRO A N 1
ATOM 1450 C CA . PRO A 1 191 ? 6.782 4.511 -30.955 1.00 81.44 191 PRO A CA 1
ATOM 1451 C C . PRO A 1 191 ? 6.637 4.929 -32.431 1.00 81.44 191 PRO A C 1
ATOM 1453 O O . PRO A 1 191 ? 6.319 6.089 -32.699 1.00 81.44 191 PRO A O 1
ATOM 1456 N N . PRO A 1 192 ? 6.854 4.005 -33.388 1.00 82.69 192 PRO A N 1
ATOM 1457 C CA . PRO A 1 192 ? 6.667 4.304 -34.805 1.00 82.69 192 PRO A CA 1
ATOM 1458 C C . PRO A 1 192 ? 5.236 4.778 -35.078 1.00 82.69 192 PRO A C 1
ATOM 1460 O O . PRO A 1 192 ? 4.284 4.231 -34.514 1.00 82.69 192 PRO A O 1
ATOM 1463 N N . HIS A 1 193 ? 5.101 5.789 -35.941 1.00 86.38 193 HIS A N 1
ATOM 1464 C CA . HIS A 1 193 ? 3.800 6.274 -36.398 1.00 86.38 193 HIS A CA 1
ATOM 1465 C C . HIS A 1 193 ? 3.042 5.139 -37.113 1.00 86.38 193 HIS A C 1
ATOM 1467 O O . HIS A 1 193 ? 3.690 4.341 -37.794 1.00 86.38 193 HIS A O 1
ATOM 1473 N N . PRO A 1 194 ? 1.703 5.046 -37.001 1.00 86.12 194 PRO A N 1
ATOM 1474 C CA . PRO A 1 194 ? 0.924 4.008 -37.683 1.00 86.12 194 PRO A CA 1
ATOM 1475 C C . PRO A 1 194 ? 1.158 3.949 -39.198 1.00 86.12 194 PRO A C 1
ATOM 1477 O O . PRO A 1 194 ? 1.160 2.865 -39.771 1.00 86.12 194 PRO A O 1
ATOM 1480 N N . ASP A 1 195 ? 1.415 5.105 -39.813 1.00 91.25 195 ASP A N 1
ATOM 1481 C CA . ASP A 1 195 ? 1.651 5.230 -41.258 1.00 91.25 195 ASP A CA 1
ATOM 1482 C C . ASP A 1 195 ? 3.097 4.912 -41.675 1.00 91.25 195 ASP A C 1
ATOM 1484 O O . ASP A 1 195 ? 3.423 4.933 -42.861 1.00 91.25 195 ASP A O 1
ATOM 1488 N N . LEU A 1 196 ? 3.988 4.635 -40.717 1.00 89.69 196 LEU A N 1
ATOM 1489 C CA . LEU A 1 196 ? 5.388 4.358 -41.006 1.00 89.69 196 LEU A CA 1
ATOM 1490 C C . LEU A 1 196 ? 5.526 2.957 -41.636 1.00 89.69 196 LEU A C 1
ATOM 1492 O O . LEU A 1 196 ? 5.045 1.976 -41.053 1.00 89.69 196 LEU A O 1
ATOM 1496 N N . PRO A 1 197 ? 6.237 2.806 -42.771 1.00 93.56 197 PRO A N 1
ATOM 1497 C CA . PRO A 1 197 ? 6.482 1.506 -43.380 1.00 93.56 197 PRO A CA 1
ATOM 1498 C C . PRO A 1 197 ? 7.052 0.499 -42.377 1.00 93.56 197 PRO A C 1
ATOM 1500 O O . PRO A 1 197 ? 7.826 0.840 -41.478 1.00 93.56 197 PRO A O 1
ATOM 1503 N N . ARG A 1 198 ? 6.720 -0.786 -42.545 1.00 90.06 198 ARG A N 1
ATOM 1504 C CA . ARG A 1 198 ? 7.175 -1.845 -41.625 1.00 90.06 198 ARG A CA 1
ATOM 1505 C C . ARG A 1 198 ? 8.704 -1.907 -41.502 1.00 90.06 198 ARG A C 1
ATOM 1507 O O . ARG A 1 198 ? 9.207 -2.188 -40.413 1.00 90.06 198 ARG A O 1
ATOM 1514 N N . ALA A 1 199 ? 9.428 -1.652 -42.592 1.00 89.88 199 ALA A N 1
ATOM 1515 C CA . ALA A 1 199 ? 10.891 -1.628 -42.608 1.00 89.88 199 ALA A CA 1
ATOM 1516 C C . ALA A 1 199 ? 11.442 -0.507 -41.711 1.00 89.88 199 ALA A C 1
ATOM 1518 O O . ALA A 1 199 ? 12.197 -0.778 -40.780 1.00 89.88 199 ALA A O 1
ATOM 1519 N N . GLU A 1 200 ? 10.969 0.722 -41.904 1.00 89.69 200 GLU A N 1
ATOM 1520 C CA . GLU A 1 200 ? 11.345 1.887 -41.095 1.00 89.69 200 GLU A CA 1
ATOM 1521 C C . GLU A 1 200 ? 10.923 1.731 -39.629 1.00 89.69 200 GLU A C 1
ATOM 1523 O O . GLU A 1 200 ? 11.701 2.009 -38.720 1.00 89.69 200 GLU A O 1
ATOM 1528 N N . SER A 1 201 ? 9.737 1.170 -39.378 1.00 88.81 201 SER A N 1
ATOM 1529 C CA . SER A 1 201 ? 9.281 0.814 -38.029 1.00 88.81 201 SER A CA 1
ATOM 1530 C C . SER A 1 201 ? 10.208 -0.185 -37.334 1.00 88.81 201 SER A C 1
ATOM 1532 O O . SER A 1 201 ? 10.387 -0.128 -36.116 1.00 88.81 201 SER A O 1
ATOM 1534 N N . THR A 1 202 ? 10.790 -1.117 -38.091 1.00 88.44 202 THR A N 1
ATOM 1535 C CA . THR A 1 202 ? 11.737 -2.110 -37.566 1.00 88.44 202 THR A CA 1
ATOM 1536 C C . THR A 1 202 ? 13.083 -1.461 -37.260 1.00 88.44 202 THR A C 1
ATOM 1538 O O . THR A 1 202 ? 13.608 -1.666 -36.167 1.00 88.44 202 THR A O 1
ATOM 1541 N N . ILE A 1 203 ? 13.588 -0.616 -38.165 1.00 88.25 203 ILE A N 1
ATOM 1542 C CA . ILE A 1 203 ? 14.816 0.167 -37.967 1.00 88.25 203 ILE A CA 1
ATOM 1543 C C . ILE A 1 203 ? 14.677 1.075 -36.739 1.00 88.25 203 ILE A C 1
ATOM 1545 O O . ILE A 1 203 ? 15.556 1.082 -35.883 1.00 88.25 203 ILE A O 1
ATOM 1549 N N . LEU A 1 204 ? 13.545 1.769 -36.579 1.00 86.50 204 LEU A N 1
ATOM 1550 C CA . LEU A 1 204 ? 13.287 2.622 -35.418 1.00 86.50 204 LEU A CA 1
ATOM 1551 C C . LEU A 1 204 ? 13.299 1.826 -34.104 1.00 86.50 204 LEU A C 1
ATOM 1553 O O . LEU A 1 204 ? 13.864 2.283 -33.114 1.00 86.50 204 LEU A O 1
ATOM 1557 N N . ARG A 1 205 ? 12.725 0.615 -34.080 1.00 85.38 205 ARG A N 1
ATOM 1558 C CA . ARG A 1 205 ? 12.786 -0.267 -32.898 1.00 85.38 205 ARG A CA 1
ATOM 1559 C C . ARG A 1 205 ? 14.208 -0.743 -32.602 1.00 85.38 205 ARG A C 1
ATOM 1561 O O . ARG A 1 205 ? 14.588 -0.801 -31.439 1.00 85.38 205 ARG A O 1
ATOM 1568 N N . GLN A 1 206 ? 14.991 -1.065 -33.631 1.00 87.50 206 GLN A N 1
ATOM 1569 C CA . GLN A 1 206 ? 16.398 -1.440 -33.468 1.00 87.50 206 GLN A CA 1
ATOM 1570 C C . GLN A 1 206 ? 17.239 -0.266 -32.951 1.00 87.50 206 GLN A C 1
ATOM 1572 O O . GLN A 1 206 ? 18.061 -0.464 -32.060 1.00 87.50 206 GLN A O 1
ATOM 1577 N N . LEU A 1 207 ? 16.987 0.954 -33.440 1.00 85.50 207 LEU A N 1
ATOM 1578 C CA . LEU A 1 207 ? 17.588 2.186 -32.923 1.00 85.50 207 LEU A CA 1
ATOM 1579 C C . LEU A 1 207 ? 17.216 2.424 -31.455 1.00 85.50 207 LEU A C 1
ATOM 1581 O O . LEU A 1 207 ? 18.090 2.741 -30.655 1.00 85.50 207 LEU A O 1
ATOM 1585 N N . GLN A 1 208 ? 15.947 2.224 -31.075 1.00 81.25 208 GLN A N 1
ATOM 1586 C CA . GLN A 1 208 ? 15.498 2.346 -29.680 1.00 81.25 208 GLN A CA 1
ATOM 1587 C C . GLN A 1 208 ? 16.288 1.435 -28.731 1.00 81.25 208 GLN A C 1
ATOM 1589 O O . GLN A 1 208 ? 16.591 1.846 -27.615 1.00 81.25 208 GLN A O 1
ATOM 1594 N N . THR A 1 209 ? 16.633 0.220 -29.164 1.00 80.31 209 THR A N 1
ATOM 1595 C CA . THR A 1 209 ? 17.379 -0.749 -28.349 1.00 80.31 209 THR A CA 1
ATOM 1596 C C . THR A 1 209 ? 18.886 -0.761 -28.612 1.00 80.31 209 THR A C 1
ATOM 1598 O O . THR A 1 209 ? 19.544 -1.680 -28.136 1.00 80.31 209 THR A O 1
ATOM 1601 N N . GLU A 1 210 ? 19.421 0.195 -29.384 1.00 81.94 210 GLU A N 1
ATOM 1602 C CA . GLU A 1 210 ? 20.834 0.238 -29.815 1.00 81.94 210 GLU A CA 1
ATOM 1603 C C . GLU A 1 210 ? 21.321 -1.079 -30.450 1.00 81.94 210 GLU A C 1
ATOM 1605 O O . GLU A 1 210 ? 22.480 -1.462 -30.343 1.00 81.94 210 GLU A O 1
ATOM 1610 N N . ALA A 1 211 ? 20.410 -1.781 -31.125 1.00 84.19 211 ALA A N 1
ATOM 1611 C CA . ALA A 1 211 ? 20.639 -3.089 -31.738 1.00 84.19 211 ALA A CA 1
ATOM 1612 C C . ALA A 1 211 ? 20.597 -3.022 -33.273 1.00 84.19 211 ALA A C 1
ATOM 1614 O O . ALA A 1 211 ? 20.356 -4.029 -33.940 1.00 84.19 211 ALA A O 1
ATOM 1615 N N . ILE A 1 212 ? 20.751 -1.825 -33.841 1.00 87.44 212 ILE A N 1
ATOM 1616 C CA . ILE A 1 212 ? 20.801 -1.645 -35.288 1.00 87.44 212 ILE A CA 1
ATOM 1617 C C . ILE A 1 212 ? 22.106 -2.220 -35.838 1.00 87.44 212 ILE A C 1
ATOM 1619 O O . ILE A 1 212 ? 23.188 -2.007 -35.293 1.00 87.44 212 ILE A O 1
ATOM 1623 N N . TRP A 1 213 ? 21.995 -2.956 -36.939 1.00 84.06 213 TRP A N 1
ATOM 1624 C CA . TRP A 1 213 ? 23.150 -3.501 -37.634 1.00 84.06 213 TRP A CA 1
ATOM 1625 C C . TRP A 1 213 ? 23.822 -2.397 -38.456 1.00 84.06 213 TRP A C 1
ATOM 1627 O O . TRP A 1 213 ? 23.339 -2.035 -39.526 1.00 84.06 213 TRP A O 1
ATOM 1637 N N . THR A 1 214 ? 24.912 -1.831 -37.940 1.00 86.75 214 THR A N 1
ATOM 1638 C CA . THR A 1 214 ? 25.729 -0.829 -38.645 1.00 86.75 214 THR A CA 1
ATOM 1639 C C . THR A 1 214 ? 27.025 -1.453 -39.160 1.00 86.75 214 THR A C 1
ATOM 1641 O O . THR A 1 214 ? 27.474 -2.452 -38.595 1.00 86.75 214 THR A O 1
ATOM 1644 N N . PRO A 1 215 ? 27.686 -0.873 -40.180 1.00 87.25 215 PRO A N 1
ATOM 1645 C CA . PRO A 1 215 ? 29.005 -1.333 -40.626 1.00 87.25 215 PRO A CA 1
ATOM 1646 C C . PRO A 1 215 ? 30.047 -1.361 -39.500 1.00 87.25 215 PRO A C 1
ATOM 1648 O O . PRO A 1 215 ? 30.840 -2.294 -39.413 1.00 87.25 215 PRO A O 1
ATOM 1651 N N . VAL A 1 216 ? 29.978 -0.401 -38.570 1.00 86.94 216 VAL A N 1
ATOM 1652 C CA . VAL A 1 216 ? 30.789 -0.386 -37.340 1.00 86.94 216 VAL A CA 1
ATOM 1653 C C . VAL A 1 216 ? 30.539 -1.646 -36.500 1.00 86.94 216 VAL A C 1
ATOM 1655 O O . VAL A 1 216 ? 31.485 -2.323 -36.099 1.00 86.94 216 VAL A O 1
ATOM 1658 N N . PHE A 1 217 ? 29.270 -1.993 -36.260 1.00 87.06 217 PHE A N 1
ATOM 1659 C CA . PHE A 1 217 ? 28.893 -3.179 -35.486 1.00 87.06 217 PHE A CA 1
ATOM 1660 C C . PHE A 1 217 ? 29.266 -4.483 -36.212 1.00 87.06 217 PHE A C 1
ATOM 1662 O O . PHE A 1 217 ? 29.789 -5.413 -35.601 1.00 87.06 217 PHE A O 1
ATOM 1669 N N . ALA A 1 218 ? 29.081 -4.525 -37.533 1.00 89.00 218 ALA A N 1
ATOM 1670 C CA . ALA A 1 218 ? 29.404 -5.666 -38.384 1.00 89.00 218 ALA A CA 1
ATOM 1671 C C . ALA A 1 218 ? 30.914 -5.962 -38.424 1.00 89.00 218 ALA 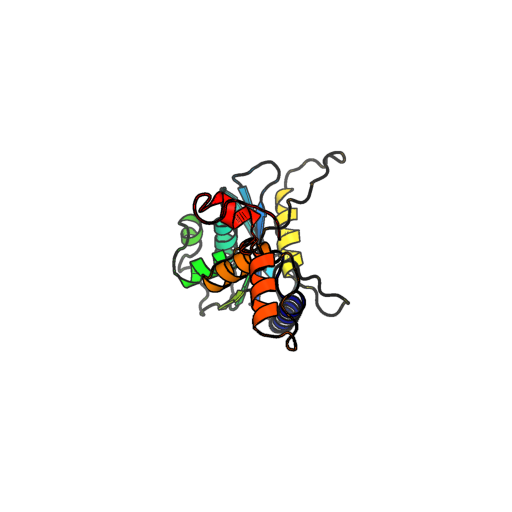A C 1
ATOM 1673 O O . ALA A 1 218 ? 31.312 -7.114 -38.250 1.00 89.00 218 ALA A O 1
ATOM 1674 N N . LYS A 1 219 ? 31.752 -4.926 -38.576 1.00 89.69 219 LYS A N 1
ATOM 1675 C CA . LYS A 1 219 ? 33.221 -5.020 -38.501 1.00 89.69 219 LYS A CA 1
ATOM 1676 C C . LYS A 1 219 ? 33.690 -5.500 -37.132 1.00 89.69 219 LYS A C 1
ATOM 1678 O O . LYS A 1 219 ? 34.638 -6.270 -37.046 1.00 89.69 219 LYS A O 1
ATOM 1683 N N . HIS A 1 220 ? 33.022 -5.070 -36.062 1.00 88.44 220 HIS A N 1
ATOM 1684 C CA . HIS A 1 220 ? 33.371 -5.489 -34.708 1.00 88.44 220 HIS A CA 1
ATOM 1685 C C . HIS A 1 220 ? 33.062 -6.974 -34.445 1.00 88.44 220 HIS A C 1
ATOM 1687 O O . HIS A 1 220 ? 33.857 -7.654 -33.803 1.00 88.44 220 HIS A O 1
ATOM 1693 N N . ILE A 1 221 ? 31.937 -7.490 -34.956 1.00 90.88 221 ILE A N 1
ATOM 1694 C CA . ILE A 1 221 ? 31.511 -8.885 -34.738 1.00 90.88 221 ILE A CA 1
ATOM 1695 C C . ILE A 1 221 ? 32.201 -9.857 -35.706 1.00 90.88 221 ILE A C 1
ATOM 1697 O O . ILE A 1 221 ? 32.646 -10.925 -35.290 1.00 90.88 221 ILE A O 1
ATOM 1701 N N . CYS A 1 222 ? 32.293 -9.499 -36.989 1.00 90.94 222 CYS A N 1
ATOM 1702 C CA . CYS A 1 222 ? 32.820 -10.353 -38.057 1.00 90.94 222 CYS A CA 1
ATOM 1703 C C . CYS A 1 222 ? 33.840 -9.592 -38.930 1.00 90.94 222 CYS A C 1
ATOM 1705 O O . CYS A 1 222 ? 33.575 -9.354 -40.113 1.00 90.94 222 CYS A O 1
ATOM 1707 N N . PRO A 1 223 ? 35.024 -9.237 -38.398 1.00 88.75 223 PRO A N 1
ATOM 1708 C CA . PRO A 1 223 ? 36.003 -8.394 -39.099 1.00 88.75 223 PRO A CA 1
ATOM 1709 C C . PRO A 1 223 ? 36.553 -9.018 -40.388 1.00 88.75 223 PRO A C 1
ATOM 1711 O O . PRO A 1 223 ? 36.959 -8.305 -41.300 1.00 88.75 223 PRO A O 1
ATOM 1714 N N . THR A 1 224 ? 36.555 -10.349 -40.488 1.00 91.56 224 THR A N 1
ATOM 1715 C CA . THR A 1 224 ? 37.005 -11.076 -41.686 1.00 91.56 224 THR A CA 1
ATOM 1716 C C . THR A 1 224 ? 36.025 -10.969 -42.853 1.00 91.56 224 THR A C 1
ATOM 1718 O O . THR A 1 224 ? 36.437 -11.084 -44.003 1.00 91.56 224 THR A O 1
ATOM 1721 N N . VAL A 1 225 ? 34.738 -10.749 -42.564 1.00 89.25 225 VAL A N 1
ATOM 1722 C CA . VAL A 1 225 ? 33.671 -10.592 -43.565 1.00 89.25 225 VAL A CA 1
ATOM 1723 C C . VAL A 1 225 ? 33.412 -9.112 -43.851 1.00 89.25 225 VAL A C 1
ATOM 1725 O O . VAL A 1 225 ? 33.138 -8.747 -44.990 1.00 89.25 225 VAL A O 1
ATOM 1728 N N . TYR A 1 226 ? 33.542 -8.254 -42.835 1.00 86.94 226 TYR A N 1
ATOM 1729 C CA . TYR A 1 226 ? 33.307 -6.812 -42.919 1.00 86.94 226 TYR A CA 1
ATOM 1730 C C . TYR A 1 226 ? 34.592 -6.039 -42.568 1.00 8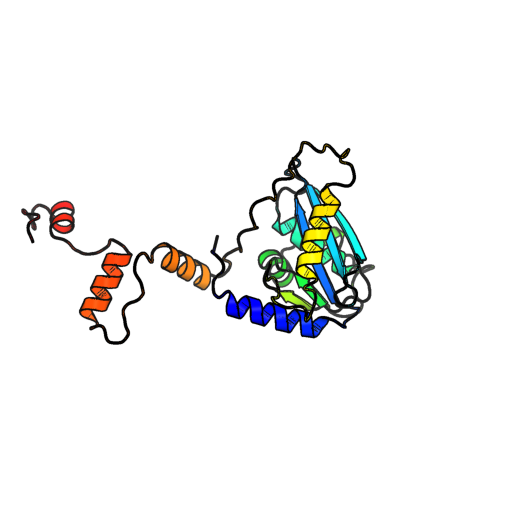6.94 226 TYR A C 1
ATOM 1732 O O . TYR A 1 226 ? 34.789 -5.677 -41.408 1.00 86.94 226 TYR A O 1
ATOM 1740 N N . PRO A 1 227 ? 35.487 -5.780 -43.540 1.00 83.44 227 PRO A N 1
ATOM 1741 C CA . PRO A 1 227 ? 36.792 -5.164 -43.278 1.00 83.44 227 PRO A CA 1
ATOM 1742 C C . PRO A 1 227 ? 36.723 -3.645 -43.039 1.00 83.44 227 PRO A C 1
ATOM 1744 O O . PRO A 1 227 ? 37.630 -3.071 -42.433 1.00 83.44 227 PRO A O 1
ATOM 1747 N N . THR A 1 228 ? 35.657 -2.981 -43.492 1.00 85.44 228 THR A N 1
ATOM 1748 C CA . THR A 1 228 ? 35.477 -1.524 -43.408 1.00 85.44 228 THR A CA 1
ATOM 1749 C C . THR A 1 228 ? 34.218 -1.157 -42.634 1.00 85.44 228 THR A C 1
ATOM 1751 O O . THR A 1 228 ? 33.213 -1.857 -42.682 1.00 85.44 228 THR A O 1
ATOM 1754 N N . ASP A 1 229 ? 34.272 -0.022 -41.950 1.00 84.56 229 ASP A N 1
ATOM 1755 C CA . ASP A 1 229 ? 33.201 0.584 -41.153 1.00 84.56 229 ASP A CA 1
ATOM 1756 C C . ASP A 1 229 ? 32.530 1.776 -41.859 1.00 84.56 229 ASP A C 1
ATOM 1758 O O . ASP A 1 229 ? 31.723 2.483 -41.259 1.00 84.56 229 ASP A O 1
ATOM 1762 N N . HIS A 1 230 ? 32.845 1.987 -43.139 1.00 80.69 230 HIS A N 1
ATOM 1763 C CA . HIS A 1 230 ? 32.213 3.000 -43.979 1.00 80.69 230 HIS A CA 1
ATOM 1764 C C . HIS A 1 230 ? 30.810 2.552 -44.423 1.00 80.69 230 HIS A C 1
ATOM 1766 O O . HIS A 1 230 ? 30.618 1.386 -44.775 1.00 80.69 230 HIS A O 1
ATOM 1772 N N . CYS A 1 231 ? 29.853 3.485 -44.380 1.00 64.12 231 CYS A N 1
ATOM 1773 C CA . CYS A 1 231 ? 28.499 3.336 -44.925 1.00 64.12 231 CYS A CA 1
ATOM 1774 C C . CYS A 1 231 ? 28.448 3.753 -46.395 1.00 64.12 231 CYS A C 1
ATOM 1776 O O . CYS A 1 231 ? 29.135 4.743 -46.736 1.00 64.12 231 CYS A O 1
#

Secondary structure (DSSP, 8-state):
-B--S-HHHHHHHHHHHHHHHTT-TTEEEEEEEEETTEEEEEEEEEEETTT--EEEEEEEE-S-HHHHHHHHHHHHHTSSS-SEEEES-HHHHHHHHTT---HHHHTT--GGGS-SSPPEEEE--TT---SSSS---HHHHHHHHHHHHTTTT----TT---PPPPPPPBP--SHHHHHHHHHHHH--SPPPPTTS-HHHHHHHHHHHTT----HHHHHHH-TTT------

Organism: Haemaphysalis longicornis (NCBI:txid44386)

pLDDT: mean 83.3, std 13.44, range [44.22, 97.06]

Sequence (231 aa):
MHLDANPERRLSRAKALTKMYAQDPSAYYVDAAPYPGRPDAYAVAVISAATGALKTAASIRTTHTTLAEEFAIALALTQLPCTTILSDSRLAILRFATNQLAPATLRICTPSRAPAKLARLTWLPAHTDLPNGGTVNSNVEADATARALTSRAAVHDPTRSVQQPPPKPTPVLTYGEILAWYRDTRRKYPPPHPDLPRAESTILRQLQTEAIWTPVFAKHICPTVYPTDHC